Protein AF-0000000082579918 (afdb_homodimer)

Organism: NCBI:txid68569

Secondary structure (DSSP, 8-state):
-EEEEEESSPP-HHHHHHHHHTT--SEEEEEEEE---GGG--EEEEEE-TTHHHHHHHHHHHHHHHHHT-SEEEEEEE-EEEETT-EEEEEEEEESSHHHHHHHHHHHHHHHHHHS-EEEEEEETTEEEEEPPPHHHHHHHHTT--/-EEEEEESSPP-HHHHHHHHHTT--SEEEEEEEE---GGG--EEEEEE-TTHHHHHHHHHHHHHHHHHT-SEEEEEEE-EEEETT-EEEEEEEEESSHHHHHHHHHHHHHHHHHHS-EEEEEEETTEEEEEPPPHHHHHHHHTT--

Sequence (292 aa):
MIRVSIDPAPIELALELAALEARGAGGVASFTGVVRGDGGVTALELEHYLGMTEDALCTLAEAAMARWSLFGVTILHRVGRMGAGERIVFIGTAAAHRREALDACAYLIDRLKTDAPFWKREWRGDSATWVEPRSSDAEAAERWQAMIRVSIDPAPIELALELAALEARGAGGVASFTGVVRGDGGVTALELEHYLGMTEDALCTLAEAAMARWSLFGVTILHRVGRMGAGERIVFIGTAAAHRREALDACAYLIDRLKTDAPFWKREWRGDSATWVEPRSSDAEAAERWQA

Structure (mmCIF, N/CA/C/O backbone):
data_AF-0000000082579918-model_v1
#
loop_
_entity.id
_entity.type
_entity.pdbx_description
1 polymer 'Molybdopterin synthase catalytic subunit'
#
loop_
_atom_site.group_PDB
_atom_site.id
_atom_site.type_symbol
_atom_site.label_atom_id
_atom_site.label_alt_id
_atom_site.label_comp_id
_atom_site.label_asym_id
_atom_site.label_entity_id
_atom_site.label_seq_id
_atom_site.pdbx_PDB_ins_code
_atom_site.Cartn_x
_atom_site.Cartn_y
_atom_site.Cartn_z
_atom_site.occupancy
_atom_site.B_iso_or_equiv
_atom_site.auth_seq_id
_atom_site.auth_comp_id
_atom_site.auth_asym_id
_atom_site.auth_atom_id
_atom_site.pdbx_PDB_model_num
ATOM 1 N N . MET A 1 1 ? 17.153 3.2 -4.36 1 91.16 1 MET A N 1
ATOM 2 C CA . MET A 1 1 ? 16.824 4.57 -4.741 1 91.16 1 MET A CA 1
ATOM 3 C C . MET A 1 1 ? 15.853 5.194 -3.744 1 91.16 1 MET A C 1
ATOM 5 O O . MET A 1 1 ? 14.906 4.541 -3.302 1 91.16 1 MET A O 1
ATOM 9 N N . ILE A 1 2 ? 16.19 6.405 -3.294 1 97.83 2 ILE A N 1
ATOM 10 C CA . ILE A 1 2 ? 15.35 7.16 -2.371 1 97.83 2 ILE A CA 1
ATOM 11 C C . ILE A 1 2 ? 14.804 8.403 -3.068 1 97.83 2 ILE A C 1
ATOM 13 O O . ILE A 1 2 ? 15.556 9.148 -3.702 1 97.83 2 ILE A O 1
ATOM 17 N N . ARG A 1 3 ? 13.571 8.597 -3.014 1 98.21 3 ARG A N 1
ATOM 18 C CA . ARG A 1 3 ? 12.919 9.815 -3.483 1 98.21 3 ARG A CA 1
ATOM 19 C C . ARG A 1 3 ? 12.121 10.475 -2.363 1 98.21 3 ARG A C 1
ATOM 21 O O . ARG A 1 3 ? 11.231 9.854 -1.778 1 98.21 3 ARG A O 1
ATOM 28 N N . VAL A 1 4 ? 12.474 11.664 -2.033 1 98.16 4 VAL A N 1
ATOM 29 C CA . VAL A 1 4 ? 11.768 12.452 -1.029 1 98.16 4 VAL A CA 1
ATOM 30 C C . VAL A 1 4 ? 11.417 13.824 -1.601 1 98.16 4 VAL A C 1
ATOM 32 O O . VAL A 1 4 ? 12.262 14.484 -2.211 1 98.16 4 VAL A O 1
ATOM 35 N N . SER A 1 5 ? 10.219 14.215 -1.457 1 97.39 5 SER A N 1
ATOM 36 C CA . SER A 1 5 ? 9.816 15.54 -1.919 1 97.39 5 SER A CA 1
ATOM 37 C C . SER A 1 5 ? 8.743 16.137 -1.016 1 97.39 5 SER A C 1
ATOM 39 O O . SER A 1 5 ? 7.844 15.429 -0.559 1 97.39 5 SER A O 1
ATOM 41 N N . ILE A 1 6 ? 8.793 17.358 -0.73 1 97.66 6 ILE A N 1
ATOM 42 C CA . ILE A 1 6 ? 7.791 18.174 -0.053 1 97.66 6 ILE A CA 1
ATOM 43 C C . ILE A 1 6 ? 7.369 19.33 -0.957 1 97.66 6 ILE A C 1
ATOM 45 O O . ILE A 1 6 ? 8.174 20.213 -1.262 1 97.66 6 ILE A O 1
ATOM 49 N N . ASP A 1 7 ? 6.155 19.324 -1.375 1 96.78 7 ASP A N 1
ATOM 50 C CA . ASP A 1 7 ? 5.699 20.272 -2.388 1 96.78 7 ASP A CA 1
ATOM 51 C C . ASP A 1 7 ? 4.192 20.498 -2.289 1 96.78 7 ASP A C 1
ATOM 53 O O . ASP A 1 7 ? 3.45 19.602 -1.882 1 96.78 7 ASP A O 1
ATOM 57 N N . PRO A 1 8 ? 3.706 21.718 -2.701 1 97.39 8 PRO A N 1
ATOM 58 C CA . PRO A 1 8 ? 2.259 21.944 -2.689 1 97.39 8 PRO A CA 1
ATOM 59 C C . PRO A 1 8 ? 1.543 21.242 -3.84 1 97.39 8 PRO A C 1
ATOM 61 O O . PRO A 1 8 ? 0.316 21.11 -3.82 1 97.39 8 PRO A O 1
ATOM 64 N N . ALA A 1 9 ? 2.215 20.79 -4.82 1 97.19 9 ALA A N 1
ATOM 65 C CA . ALA A 1 9 ? 1.61 20.202 -6.012 1 97.19 9 ALA A CA 1
ATOM 66 C C . ALA A 1 9 ? 0.96 18.859 -5.692 1 97.19 9 ALA A C 1
ATOM 68 O O . ALA A 1 9 ? 1.419 18.136 -4.805 1 97.19 9 ALA A O 1
ATOM 69 N N . PRO A 1 10 ? -0.103 18.519 -6.455 1 97.38 10 PRO A N 1
ATOM 70 C CA . PRO A 1 10 ? -0.768 17.234 -6.227 1 97.38 10 PRO A CA 1
ATOM 71 C C . PRO A 1 10 ? 0.156 16.042 -6.467 1 97.38 10 PRO A C 1
ATOM 73 O O . PRO A 1 10 ? 1.043 16.106 -7.322 1 97.38 10 PRO A O 1
ATOM 76 N N . ILE A 1 11 ? -0.033 14.974 -5.788 1 97.39 11 ILE A N 1
ATOM 77 C CA . ILE A 1 11 ? 0.735 13.739 -5.909 1 97.39 11 ILE A CA 1
ATOM 78 C C . ILE A 1 11 ? 0.133 12.862 -7.005 1 97.39 11 ILE A C 1
ATOM 80 O O . ILE A 1 11 ? -1.064 12.567 -6.984 1 97.39 11 ILE A O 1
ATOM 84 N N . GLU A 1 12 ? 0.947 12.46 -7.94 1 96.3 12 GLU A N 1
ATOM 85 C CA . GLU A 1 12 ? 0.533 11.565 -9.017 1 96.3 12 GLU A CA 1
ATOM 86 C C . GLU A 1 12 ? 0.925 10.122 -8.716 1 96.3 12 GLU A C 1
ATOM 88 O O . GLU A 1 12 ? 2.03 9.69 -9.053 1 96.3 12 GLU A O 1
ATOM 93 N N . LEU A 1 13 ? 0.028 9.319 -8.315 1 97.16 13 LEU A N 1
ATOM 94 C CA . LEU A 1 13 ? 0.306 7.986 -7.789 1 97.16 13 LEU A CA 1
ATOM 95 C C . LEU A 1 13 ? 0.825 7.066 -8.888 1 97.16 13 LEU A C 1
ATOM 97 O O . LEU A 1 13 ? 1.744 6.275 -8.659 1 97.16 13 LEU A O 1
ATOM 101 N N . ALA A 1 14 ? 0.199 7.152 -10.015 1 94.78 14 ALA A N 1
ATOM 102 C CA . ALA A 1 14 ? 0.549 6.248 -11.108 1 94.78 14 ALA A CA 1
ATOM 103 C C . ALA A 1 14 ? 2.029 6.363 -11.462 1 94.78 14 ALA A C 1
ATOM 105 O O . ALA A 1 14 ? 2.705 5.352 -11.667 1 94.78 14 ALA A O 1
ATOM 106 N N . LEU A 1 15 ? 2.505 7.601 -11.494 1 95.24 15 LEU A N 1
ATOM 107 C CA . LEU A 1 15 ? 3.904 7.845 -11.831 1 95.24 15 LEU A CA 1
ATOM 108 C C . LEU A 1 15 ? 4.828 7.279 -10.758 1 95.24 15 LEU A C 1
ATOM 110 O O . LEU A 1 15 ? 5.842 6.651 -11.074 1 95.24 15 LEU A O 1
ATOM 114 N N . GLU A 1 16 ? 4.517 7.459 -9.543 1 97.45 16 GLU A N 1
ATOM 115 C CA . GLU A 1 16 ? 5.36 7.033 -8.43 1 97.45 16 GLU A CA 1
ATOM 116 C C . GLU A 1 16 ? 5.404 5.512 -8.322 1 97.45 16 GLU A C 1
ATOM 118 O O . GLU A 1 16 ? 6.468 4.93 -8.104 1 97.45 16 GLU A O 1
ATOM 123 N N . LEU A 1 17 ? 4.257 4.879 -8.52 1 97.59 17 LEU A N 1
ATOM 124 C CA . LEU A 1 17 ? 4.18 3.426 -8.418 1 97.59 17 LEU A CA 1
ATOM 125 C C . LEU A 1 17 ? 4.9 2.76 -9.586 1 97.59 17 LEU A C 1
ATOM 127 O O . LEU A 1 17 ? 5.602 1.763 -9.401 1 97.59 17 LEU A O 1
ATOM 131 N N . ALA A 1 18 ? 4.758 3.325 -10.748 1 96.16 18 ALA A N 1
ATOM 132 C CA . ALA A 1 18 ? 5.453 2.787 -11.914 1 96.16 18 ALA A CA 1
ATOM 133 C C . ALA A 1 18 ? 6.966 2.847 -11.726 1 96.16 18 ALA A C 1
ATOM 135 O O . ALA A 1 18 ? 7.683 1.917 -12.106 1 96.16 18 ALA A O 1
ATOM 136 N N . ALA A 1 19 ? 7.446 3.961 -11.197 1 97.19 19 ALA A N 1
ATOM 137 C CA . ALA A 1 19 ? 8.878 4.125 -10.963 1 97.19 19 ALA A CA 1
ATOM 138 C C . ALA A 1 19 ? 9.394 3.086 -9.971 1 97.19 19 ALA A C 1
ATOM 140 O O . ALA A 1 19 ? 10.496 2.557 -10.133 1 97.19 19 ALA A O 1
ATOM 141 N N . LEU A 1 20 ? 8.629 2.769 -8.957 1 97.88 20 LEU A N 1
ATOM 142 C CA . LEU A 1 20 ? 9.011 1.763 -7.972 1 97.88 20 LEU A CA 1
ATOM 143 C C . LEU A 1 20 ? 9.014 0.369 -8.59 1 97.88 20 LEU A C 1
ATOM 145 O O . LEU A 1 20 ? 9.931 -0.419 -8.351 1 97.88 20 LEU A O 1
ATOM 149 N N . GLU A 1 21 ? 8.008 0.057 -9.391 1 96.62 21 GLU A N 1
ATOM 150 C CA . GLU A 1 21 ? 7.909 -1.24 -10.052 1 96.62 21 GLU A CA 1
ATOM 151 C C . GLU A 1 21 ? 9.08 -1.467 -11.003 1 96.62 21 GLU A C 1
ATOM 153 O O . GLU A 1 21 ? 9.561 -2.593 -11.148 1 96.62 21 GLU A O 1
ATOM 158 N N . ALA A 1 22 ? 9.502 -0.403 -11.62 1 95.05 22 ALA A N 1
ATOM 159 C CA . ALA A 1 22 ? 10.561 -0.471 -12.623 1 95.05 22 ALA A CA 1
ATOM 160 C C . ALA A 1 22 ? 11.894 -0.854 -11.988 1 95.05 22 ALA A C 1
ATOM 162 O O . ALA A 1 22 ? 12.863 -1.149 -12.693 1 95.05 22 ALA A O 1
ATOM 163 N N . ARG A 1 23 ? 11.926 -0.923 -10.671 1 94.99 23 ARG A N 1
ATOM 164 C CA . ARG A 1 23 ? 13.168 -1.229 -9.97 1 94.99 23 ARG A CA 1
ATOM 165 C C . ARG A 1 23 ? 13.421 -2.733 -9.935 1 94.99 23 ARG A C 1
ATOM 167 O O . ARG A 1 23 ? 14.414 -3.187 -9.363 1 94.99 23 ARG A O 1
ATOM 174 N N . GLY A 1 24 ? 12.458 -3.5 -10.474 1 91.65 24 GLY A N 1
ATOM 175 C CA . GLY A 1 24 ? 12.638 -4.94 -10.568 1 91.65 24 GLY A CA 1
ATOM 176 C C . GLY A 1 24 ? 12.196 -5.68 -9.32 1 91.65 24 GLY A C 1
ATOM 177 O O . GLY A 1 24 ? 12.651 -6.795 -9.059 1 91.65 24 GLY A O 1
ATOM 178 N N . ALA A 1 25 ? 11.376 -5.015 -8.533 1 93.39 25 ALA A N 1
ATOM 179 C CA . ALA A 1 25 ? 10.911 -5.611 -7.284 1 93.39 25 ALA A CA 1
ATOM 180 C C . ALA A 1 25 ? 9.788 -6.613 -7.539 1 93.39 25 ALA A C 1
ATOM 182 O O . ALA A 1 25 ? 9.098 -6.535 -8.558 1 93.39 25 ALA A O 1
ATOM 183 N N . GLY A 1 26 ? 9.66 -7.559 -6.566 1 96.67 26 GLY A N 1
ATOM 184 C CA . GLY A 1 26 ? 8.539 -8.485 -6.604 1 96.67 26 GLY A CA 1
ATOM 185 C C . GLY A 1 26 ? 7.311 -7.965 -5.881 1 96.67 26 GLY A C 1
ATOM 186 O O . GLY A 1 26 ? 6.204 -8.465 -6.088 1 96.67 26 GLY A O 1
ATOM 187 N N . GLY A 1 27 ? 7.584 -7.009 -5.014 1 98.1 27 GLY A N 1
ATOM 188 C CA . GLY A 1 27 ? 6.497 -6.427 -4.242 1 98.1 27 GLY A CA 1
ATOM 189 C C . GLY A 1 27 ? 6.636 -4.928 -4.053 1 98.1 27 GLY A C 1
ATOM 190 O O . GLY A 1 27 ? 7.727 -4.431 -3.766 1 98.1 27 GLY A O 1
ATOM 191 N N . VAL A 1 28 ? 5.557 -4.218 -4.26 1 98.75 28 VAL A N 1
ATOM 192 C CA . VAL A 1 28 ? 5.477 -2.781 -4.021 1 98.75 28 VAL A CA 1
ATOM 193 C C . VAL A 1 28 ? 4.318 -2.478 -3.074 1 98.75 28 VAL A C 1
ATOM 195 O O . VAL A 1 28 ? 3.176 -2.86 -3.339 1 98.75 28 VAL A O 1
ATOM 198 N N . ALA A 1 29 ? 4.604 -1.873 -1.952 1 98.87 29 ALA A N 1
ATOM 199 C CA . ALA A 1 29 ? 3.593 -1.433 -0.995 1 98.87 29 ALA A CA 1
ATOM 200 C C . ALA A 1 29 ? 3.479 0.088 -0.977 1 98.87 29 ALA A C 1
ATOM 202 O O . ALA A 1 29 ? 4.46 0.793 -1.227 1 98.87 29 ALA A O 1
ATOM 203 N N . SER A 1 30 ? 2.289 0.542 -0.695 1 98.89 30 SER A N 1
ATOM 204 C CA . SER A 1 30 ? 2.14 1.991 -0.607 1 98.89 30 SER A CA 1
ATOM 205 C C . SER A 1 30 ? 1.057 2.376 0.395 1 98.89 30 SER A C 1
ATOM 207 O O . SER A 1 30 ? 0.187 1.565 0.719 1 98.89 30 SER A O 1
ATOM 209 N N . PHE A 1 31 ? 1.142 3.55 0.855 1 98.89 31 PHE A N 1
ATOM 210 C CA . PHE A 1 31 ? 0.13 4.21 1.671 1 98.89 31 PHE A CA 1
ATOM 211 C C . PHE A 1 31 ? -0.104 5.638 1.193 1 98.89 31 PHE A C 1
ATOM 213 O O . PHE A 1 31 ? 0.847 6.357 0.877 1 98.89 31 PHE A O 1
ATOM 220 N N . THR A 1 32 ? -1.304 5.992 1.086 1 98.77 32 THR A N 1
ATOM 221 C CA . THR A 1 32 ? -1.708 7.357 0.767 1 98.77 32 THR A CA 1
ATOM 222 C C . THR A 1 32 ? -2.624 7.917 1.852 1 98.77 32 THR A C 1
ATOM 224 O O . THR A 1 32 ? -3.638 7.304 2.193 1 98.77 32 THR A O 1
ATOM 227 N N . GLY A 1 33 ? -2.24 9.007 2.362 1 98.18 33 GLY A N 1
ATOM 228 C CA . GLY A 1 33 ? -3.126 9.762 3.234 1 98.18 33 GLY A CA 1
ATOM 229 C C . GLY A 1 33 ? -3.974 10.775 2.488 1 98.18 33 GLY A C 1
ATOM 230 O O . GLY A 1 33 ? -3.494 11.436 1.565 1 98.18 33 GLY A O 1
ATOM 231 N N . VAL A 1 34 ? -5.166 10.9 2.896 1 97.84 34 VAL A N 1
ATOM 232 C CA . VAL A 1 34 ? -6.137 11.786 2.262 1 97.84 34 VAL A CA 1
ATOM 233 C C . VAL A 1 34 ? -6.791 12.675 3.318 1 97.84 34 VAL A C 1
ATOM 235 O O . VAL A 1 34 ? -7.112 12.212 4.415 1 97.84 34 VAL A O 1
ATOM 238 N N . VAL A 1 35 ? -6.988 13.914 2.929 1 96.73 35 VAL A N 1
ATOM 239 C CA . VAL A 1 35 ? -7.659 14.833 3.842 1 96.73 35 VAL A CA 1
ATOM 240 C C . VAL A 1 35 ? -9.115 14.41 4.024 1 96.73 35 VAL A C 1
ATOM 242 O O . VAL A 1 35 ? -9.872 14.333 3.053 1 96.73 35 VAL A O 1
ATOM 245 N N . ARG A 1 36 ? -9.413 14.209 5.27 1 93.48 36 ARG A N 1
ATOM 246 C CA . ARG A 1 36 ? -10.787 13.796 5.54 1 93.48 36 ARG A CA 1
ATOM 247 C C . ARG A 1 36 ? -11.682 15.005 5.794 1 93.48 36 ARG A C 1
ATOM 249 O O . ARG A 1 36 ? -11.243 15.995 6.383 1 93.48 36 ARG A O 1
ATOM 256 N N . GLY A 1 37 ? -12.881 14.858 5.391 1 91.27 37 GLY A N 1
ATOM 257 C CA . GLY A 1 37 ? -13.839 15.923 5.639 1 91.27 37 GLY A CA 1
ATOM 258 C C . GLY A 1 37 ? -14.744 15.647 6.825 1 91.27 37 GLY A C 1
ATOM 259 O O . GLY A 1 37 ? -15.881 16.121 6.868 1 91.27 37 GLY A O 1
ATOM 260 N N . ASP A 1 38 ? -14.282 14.855 7.694 1 87.76 38 ASP A N 1
ATOM 261 C CA . ASP A 1 38 ? -15.124 14.49 8.829 1 87.76 38 ASP A CA 1
ATOM 262 C C . ASP A 1 38 ? -15.292 15.666 9.789 1 87.76 38 ASP A C 1
ATOM 264 O O . ASP A 1 38 ? -14.427 16.541 9.863 1 87.76 38 ASP A O 1
ATOM 268 N N . GLY A 1 39 ? -16.4 15.714 10.462 1 88.9 39 GLY A N 1
ATOM 269 C CA . GLY A 1 39 ? -16.635 16.716 11.49 1 88.9 39 GLY A CA 1
ATOM 270 C C . GLY A 1 39 ? -16.712 18.128 10.94 1 88.9 39 GLY A C 1
ATOM 271 O O . GLY A 1 39 ? -16.357 19.087 11.628 1 88.9 39 GLY A O 1
ATOM 272 N N . GLY A 1 40 ? -16.952 18.254 9.674 1 91.43 40 GLY A N 1
ATOM 273 C CA . GLY A 1 40 ? -17.109 19.585 9.111 1 91.43 40 GLY A CA 1
ATOM 274 C C . GLY A 1 40 ? -15.812 20.166 8.581 1 91.43 40 GLY A C 1
ATOM 275 O O . GLY A 1 40 ? -15.77 21.325 8.163 1 91.43 40 GLY A O 1
ATOM 276 N N . VAL A 1 41 ? -14.785 19.45 8.578 1 93.52 41 VAL A N 1
ATOM 277 C CA . VAL A 1 41 ? -13.503 19.92 8.064 1 93.52 41 VAL A CA 1
ATOM 278 C C . VAL A 1 41 ? -13.6 20.144 6.557 1 93.52 41 VAL A C 1
ATOM 280 O O . VAL A 1 41 ? -14.048 19.263 5.819 1 93.52 41 VAL A O 1
ATOM 283 N N . THR A 1 42 ? -13.113 21.309 6.138 1 95.9 42 THR A N 1
ATOM 284 C CA . THR A 1 42 ? -13.17 21.638 4.718 1 95.9 42 THR A CA 1
ATOM 285 C C . THR A 1 42 ? -11.772 21.626 4.104 1 95.9 42 THR A C 1
ATOM 287 O O . THR A 1 42 ? -11.623 21.463 2.892 1 95.9 42 THR A O 1
ATOM 290 N N . ALA A 1 43 ? -10.771 21.872 5.066 1 96.86 43 ALA A N 1
ATOM 291 C CA . ALA A 1 43 ? -9.405 21.909 4.55 1 96.86 43 ALA A CA 1
ATOM 292 C C . ALA A 1 43 ? -8.39 21.702 5.671 1 96.86 43 ALA A C 1
ATOM 294 O O . ALA A 1 43 ? -8.711 21.881 6.848 1 96.86 43 ALA A O 1
ATOM 295 N N . LEU A 1 44 ? -7.237 21.272 5.208 1 96.26 44 LEU A N 1
ATOM 296 C CA . LEU A 1 44 ? -6.046 21.223 6.048 1 96.26 44 LEU A CA 1
ATOM 297 C C . LEU A 1 44 ? -4.935 22.091 5.467 1 96.26 44 LEU A C 1
ATOM 299 O O . LEU A 1 44 ? -4.776 22.168 4.247 1 96.26 44 LEU A O 1
ATOM 303 N N . GLU A 1 45 ? -4.247 22.659 6.367 1 96.22 45 GLU A N 1
ATOM 304 C CA . GLU A 1 45 ? -3.085 23.449 5.97 1 96.22 45 GLU A CA 1
ATOM 305 C C . GLU A 1 45 ? -1.836 23.011 6.73 1 96.22 45 GLU A C 1
ATOM 307 O O . GLU A 1 45 ? -1.815 23.027 7.962 1 96.22 45 GLU A O 1
ATOM 312 N N . LEU A 1 46 ? -0.831 22.699 5.936 1 95.93 46 LEU A N 1
ATOM 313 C CA . LEU A 1 46 ? 0.401 22.22 6.553 1 95.93 46 LEU A CA 1
ATOM 314 C C . LEU A 1 46 ? 1.553 23.183 6.286 1 95.93 46 LEU A C 1
ATOM 316 O O . LEU A 1 46 ? 1.715 23.668 5.164 1 95.93 46 LEU A O 1
ATOM 320 N N . GLU A 1 47 ? 2.265 23.394 7.332 1 93.91 47 GLU A N 1
ATOM 321 C CA . GLU A 1 47 ? 3.53 24.119 7.255 1 93.91 47 GLU A CA 1
ATOM 322 C C . GLU A 1 47 ? 4.694 23.251 7.724 1 93.91 47 GLU A C 1
ATOM 324 O O . GLU A 1 47 ? 4.49 22.256 8.424 1 93.91 47 GLU A O 1
ATOM 329 N N . HIS A 1 48 ? 5.804 23.572 7.143 1 92.5 48 HIS A N 1
ATOM 330 C CA . HIS A 1 48 ? 6.975 22.786 7.513 1 92.5 48 HIS A CA 1
ATOM 331 C C . HIS A 1 48 ? 8.222 23.66 7.595 1 92.5 48 HIS A C 1
ATOM 333 O O . HIS A 1 48 ? 8.231 24.784 7.09 1 92.5 48 HIS A O 1
ATOM 339 N N . TYR A 1 49 ? 9.189 23.172 8.32 1 89.93 49 TYR A N 1
ATOM 340 C CA . TYR A 1 49 ? 10.494 23.824 8.318 1 89.93 49 TYR A CA 1
ATOM 341 C C . TYR A 1 49 ? 11.276 23.472 7.058 1 89.93 49 TYR A C 1
ATOM 343 O O . TYR A 1 49 ? 11.72 22.334 6.893 1 89.93 49 TYR A O 1
ATOM 351 N N . LEU A 1 50 ? 11.481 24.482 6.239 1 87.86 50 LEU A N 1
ATOM 352 C CA . LEU A 1 50 ? 12.19 24.245 4.986 1 87.86 50 LEU A CA 1
ATOM 353 C C . LEU A 1 50 ? 13.567 23.645 5.246 1 87.86 50 LEU A C 1
ATOM 355 O O . LEU A 1 50 ? 14.299 24.115 6.12 1 87.86 50 LEU A O 1
ATOM 359 N N . GLY A 1 51 ? 13.885 22.663 4.544 1 88.6 51 GLY A N 1
ATOM 360 C CA . GLY A 1 51 ? 15.174 22.007 4.7 1 88.6 51 GLY A CA 1
ATOM 361 C C . GLY A 1 51 ? 15.175 20.944 5.782 1 88.6 51 GLY A C 1
ATOM 362 O O . GLY A 1 51 ? 15.447 19.773 5.509 1 88.6 51 GLY A O 1
ATOM 363 N N . MET A 1 52 ? 14.738 21.288 6.943 1 91.85 52 MET A N 1
ATOM 364 C CA . MET A 1 52 ? 14.81 20.373 8.078 1 91.85 52 MET A CA 1
ATOM 365 C C . MET A 1 52 ? 13.844 19.207 7.898 1 91.85 52 MET A C 1
ATOM 367 O O . MET A 1 52 ? 14.18 18.063 8.209 1 91.85 52 MET A O 1
ATOM 371 N N . THR A 1 53 ? 12.675 19.53 7.447 1 95.33 53 THR A N 1
ATOM 372 C CA . THR A 1 53 ? 11.668 18.488 7.279 1 95.33 53 THR A CA 1
ATOM 373 C C . THR A 1 53 ? 12.098 17.489 6.208 1 95.33 53 THR A C 1
ATOM 375 O O . THR A 1 53 ? 11.992 16.276 6.405 1 95.33 53 THR A O 1
ATOM 378 N N . GLU A 1 54 ? 12.568 17.954 5.132 1 95.43 54 GLU A N 1
ATOM 379 C CA . GLU A 1 54 ? 13.042 17.076 4.066 1 95.43 54 GLU A CA 1
ATOM 380 C C . GLU A 1 54 ? 14.204 16.209 4.542 1 95.43 54 GLU A C 1
ATOM 382 O O . GLU A 1 54 ? 14.275 15.022 4.214 1 95.43 54 GLU A O 1
ATOM 387 N N . ASP A 1 55 ? 15.105 16.851 5.312 1 96 55 ASP A N 1
ATOM 388 C CA . ASP A 1 55 ? 16.23 16.101 5.861 1 96 55 ASP A CA 1
ATOM 389 C C . ASP A 1 55 ? 15.748 14.975 6.772 1 96 55 ASP A C 1
ATOM 391 O O . ASP A 1 55 ? 16.291 13.869 6.741 1 96 55 ASP A O 1
ATOM 395 N N . ALA A 1 56 ? 14.799 15.289 7.571 1 96.15 56 ALA A N 1
ATOM 396 C CA . ALA A 1 56 ? 14.234 14.289 8.474 1 96.15 56 ALA A CA 1
ATOM 397 C C . ALA A 1 56 ? 13.63 13.125 7.694 1 96.15 56 ALA A C 1
ATOM 399 O O . ALA A 1 56 ? 13.825 11.962 8.054 1 96.15 56 ALA A O 1
ATOM 400 N N . LEU A 1 57 ? 12.974 13.409 6.602 1 97.73 57 LEU A N 1
ATOM 401 C CA . LEU A 1 57 ? 12.354 12.366 5.793 1 97.73 57 LEU A CA 1
ATOM 402 C C . LEU A 1 57 ? 13.411 11.54 5.067 1 97.73 57 LEU A C 1
ATOM 404 O O . LEU A 1 57 ? 13.258 10.326 4.913 1 97.73 57 LEU A O 1
ATOM 408 N N . CYS A 1 58 ? 14.447 12.201 4.644 1 97.97 58 CYS A N 1
ATOM 409 C CA . CYS A 1 58 ? 15.546 11.48 4.012 1 97.97 58 CYS A CA 1
ATOM 410 C C . CYS A 1 58 ? 16.2 10.514 4.992 1 97.97 58 CYS A C 1
ATOM 412 O O . CYS A 1 58 ? 16.49 9.369 4.64 1 97.97 58 CYS A O 1
ATOM 414 N N . THR A 1 59 ? 16.38 11.002 6.17 1 97.61 59 THR A N 1
ATOM 415 C CA . THR A 1 59 ? 16.969 10.161 7.206 1 97.61 59 THR A CA 1
ATOM 416 C C . THR A 1 59 ? 16.089 8.944 7.479 1 97.61 59 THR A C 1
ATOM 418 O O . THR A 1 59 ? 16.593 7.83 7.633 1 97.61 59 THR A O 1
ATOM 421 N N . LEU A 1 60 ? 14.848 9.167 7.558 1 97.42 60 LEU A N 1
ATOM 422 C CA . LEU A 1 60 ? 13.898 8.082 7.773 1 97.42 60 LEU A CA 1
ATOM 423 C C . LEU A 1 60 ? 13.961 7.07 6.634 1 97.42 60 LEU A C 1
ATOM 425 O O . LEU A 1 60 ? 13.952 5.86 6.872 1 97.42 60 LEU A O 1
ATOM 429 N N . ALA A 1 61 ? 14.006 7.563 5.411 1 98.45 61 ALA A N 1
ATOM 430 C CA . ALA A 1 61 ? 14.087 6.692 4.241 1 98.45 61 ALA A CA 1
ATOM 431 C C . ALA A 1 61 ? 15.37 5.864 4.262 1 98.45 61 ALA A C 1
ATOM 433 O O . ALA A 1 61 ? 15.351 4.671 3.951 1 98.45 61 ALA A O 1
ATOM 434 N N . GLU A 1 62 ? 16.437 6.473 4.647 1 97.89 62 GLU A N 1
ATOM 435 C CA . GLU A 1 62 ? 17.72 5.783 4.735 1 97.89 62 GLU A CA 1
ATOM 436 C C . GLU A 1 62 ? 17.685 4.685 5.794 1 97.89 62 GLU A C 1
ATOM 438 O O . GLU A 1 62 ? 18.228 3.598 5.587 1 97.89 62 GLU A O 1
ATOM 443 N N . ALA A 1 63 ? 17.094 4.985 6.891 1 97.12 63 ALA A N 1
ATOM 444 C CA . ALA A 1 63 ? 16.954 3.993 7.954 1 97.12 63 ALA A CA 1
ATOM 445 C C . ALA A 1 63 ? 16.159 2.783 7.473 1 97.12 63 ALA A C 1
ATOM 447 O O . ALA A 1 63 ? 16.51 1.64 7.777 1 97.12 63 ALA A O 1
ATOM 448 N N . ALA A 1 64 ? 15.078 3.039 6.725 1 98 64 ALA A N 1
ATOM 449 C CA . ALA A 1 64 ? 14.266 1.947 6.193 1 98 64 ALA A CA 1
ATOM 450 C C . ALA A 1 64 ? 15.066 1.098 5.209 1 98 64 ALA A C 1
ATOM 452 O O . ALA A 1 64 ? 15.002 -0.133 5.248 1 98 64 ALA A O 1
ATOM 453 N N . MET A 1 65 ? 15.801 1.783 4.341 1 97.21 65 MET A N 1
ATOM 454 C CA . MET A 1 65 ? 16.622 1.072 3.364 1 97.21 65 MET A CA 1
ATOM 455 C C . MET A 1 65 ? 17.614 0.146 4.059 1 97.21 65 MET A C 1
ATOM 457 O O . MET A 1 65 ? 17.86 -0.969 3.594 1 97.21 65 MET A O 1
ATOM 461 N N . ALA A 1 66 ? 18.134 0.606 5.108 1 93.67 66 ALA A N 1
ATOM 462 C CA . ALA A 1 66 ? 19.136 -0.149 5.856 1 93.67 66 ALA A CA 1
ATOM 463 C C . ALA A 1 66 ? 18.5 -1.327 6.588 1 93.67 66 ALA A C 1
ATOM 465 O O . ALA A 1 66 ? 19.108 -2.393 6.707 1 93.67 66 ALA A O 1
ATOM 466 N N . ARG A 1 67 ? 17.319 -1.162 6.995 1 96.18 67 ARG A N 1
ATOM 467 C CA . ARG A 1 67 ? 16.647 -2.155 7.827 1 96.18 67 ARG A CA 1
ATOM 468 C C . ARG A 1 67 ? 16.111 -3.306 6.982 1 96.18 67 ARG A C 1
ATOM 470 O O . ARG A 1 67 ? 16.126 -4.46 7.415 1 96.18 67 ARG A O 1
ATOM 477 N N . TRP A 1 68 ? 15.464 -3.231 5.702 1 95.7 68 TRP A N 1
ATOM 478 C CA . TRP A 1 68 ? 14.769 -4.276 4.958 1 95.7 68 TRP A CA 1
ATOM 479 C C . TRP A 1 68 ? 15.409 -4.488 3.59 1 95.7 68 TRP A C 1
ATOM 481 O O . TRP A 1 68 ? 14.945 -5.316 2.802 1 95.7 68 TRP A O 1
ATOM 491 N N . SER A 1 69 ? 16.478 -4.093 3.236 1 92.93 69 SER A N 1
ATOM 492 C CA . SER A 1 69 ? 17.082 -4.199 1.912 1 92.93 69 SER A CA 1
ATOM 493 C C . SER A 1 69 ? 16.078 -3.855 0.817 1 92.93 69 SER A C 1
ATOM 495 O O . SER A 1 69 ? 15.745 -4.701 -0.016 1 92.93 69 SER A O 1
ATOM 497 N N . LEU A 1 70 ? 15.681 -2.716 0.654 1 98.22 70 LEU A N 1
ATOM 498 C CA . LEU A 1 70 ? 14.684 -2.219 -0.288 1 98.22 70 LEU A CA 1
ATOM 499 C C . LEU A 1 70 ? 15.333 -1.833 -1.613 1 98.22 70 LEU A C 1
ATOM 501 O O . LEU A 1 70 ? 16.504 -1.449 -1.647 1 98.22 70 LEU A O 1
ATOM 505 N N . PHE A 1 71 ? 14.575 -1.955 -2.661 1 97.71 71 PHE A N 1
ATOM 506 C CA . PHE A 1 71 ? 15.013 -1.522 -3.983 1 97.71 71 PHE A CA 1
ATOM 507 C C . PHE A 1 71 ? 14.66 -0.058 -4.218 1 97.71 71 PHE A C 1
ATOM 509 O O . PHE A 1 71 ? 15.223 0.587 -5.104 1 97.71 71 PHE A O 1
ATOM 516 N N . GLY A 1 72 ? 13.693 0.427 -3.435 1 98.34 72 GLY A N 1
ATOM 517 C CA . GLY A 1 72 ? 13.285 1.816 -3.572 1 98.34 72 GLY A CA 1
ATOM 518 C C . GLY A 1 72 ? 12.373 2.284 -2.454 1 98.34 72 GLY A C 1
ATOM 519 O O . GLY A 1 72 ? 11.662 1.479 -1.849 1 98.34 72 GLY A O 1
ATOM 520 N N . VAL A 1 73 ? 12.48 3.571 -2.185 1 98.78 73 VAL A N 1
ATOM 521 C CA . VAL A 1 73 ? 11.625 4.259 -1.223 1 98.78 73 VAL A CA 1
ATOM 522 C C . VAL A 1 73 ? 11.199 5.613 -1.786 1 98.78 73 VAL A C 1
ATOM 524 O O . VAL A 1 73 ? 12.026 6.36 -2.316 1 98.78 73 VAL A O 1
ATOM 527 N N . THR A 1 74 ? 9.955 5.873 -1.719 1 98.82 74 THR A N 1
ATOM 528 C CA . THR A 1 74 ? 9.427 7.189 -2.063 1 98.82 74 THR A CA 1
ATOM 529 C C . THR A 1 74 ? 8.61 7.763 -0.909 1 98.82 74 THR A C 1
ATOM 531 O O . THR A 1 74 ? 7.738 7.085 -0.362 1 98.82 74 THR A O 1
ATOM 534 N N . ILE A 1 75 ? 8.91 8.93 -0.483 1 98.82 75 ILE A N 1
ATOM 535 C CA . ILE A 1 75 ? 8.128 9.695 0.483 1 98.82 75 ILE A CA 1
ATOM 536 C C . ILE A 1 75 ? 7.766 11.056 -0.107 1 98.82 75 ILE A C 1
ATOM 538 O O . ILE A 1 75 ? 8.644 11.887 -0.351 1 98.82 75 ILE A O 1
ATOM 542 N N . LEU A 1 76 ? 6.527 11.269 -0.355 1 98.71 76 LEU A N 1
ATOM 543 C CA . LEU A 1 76 ? 6.032 12.554 -0.837 1 98.71 76 LEU A CA 1
ATOM 544 C C . LEU A 1 76 ? 5.054 13.167 0.16 1 98.71 76 LEU A C 1
ATOM 546 O O . LEU A 1 76 ? 4.128 12.496 0.621 1 98.71 76 LEU A O 1
ATOM 550 N N . HIS A 1 77 ? 5.232 14.341 0.461 1 98.25 77 HIS A N 1
ATOM 551 C CA . HIS A 1 77 ? 4.322 15.053 1.351 1 98.25 77 HIS A CA 1
ATOM 552 C C . HIS A 1 77 ? 3.953 16.42 0.784 1 98.25 77 HIS A C 1
ATOM 554 O O . HIS A 1 77 ? 4.828 17.174 0.352 1 98.25 77 HIS A O 1
ATOM 560 N N . ARG A 1 78 ? 2.715 16.65 0.796 1 98.01 78 ARG A N 1
ATOM 561 C CA . ARG A 1 78 ? 2.236 17.952 0.342 1 98.01 78 ARG A CA 1
ATOM 562 C C . ARG A 1 78 ? 2.203 18.954 1.491 1 98.01 78 ARG A C 1
ATOM 564 O O . ARG A 1 78 ? 2.05 18.57 2.653 1 98.01 78 ARG A O 1
ATOM 571 N N . VAL A 1 79 ? 2.346 20.171 1.19 1 97.72 79 VAL A N 1
ATOM 572 C CA . VAL A 1 79 ? 2.241 21.274 2.14 1 97.72 79 VAL A CA 1
ATOM 573 C C . VAL A 1 79 ? 1.301 22.344 1.588 1 97.72 79 VAL A C 1
ATOM 575 O O . VAL A 1 79 ? 0.868 22.263 0.436 1 97.72 79 VAL A O 1
ATOM 578 N N . GLY A 1 80 ? 0.975 23.294 2.418 1 97.23 80 GLY A N 1
ATOM 579 C CA . GLY A 1 80 ? -0.015 24.292 2.044 1 97.23 80 GLY A CA 1
ATOM 580 C C . GLY A 1 80 ? -1.44 23.85 2.316 1 97.23 80 GLY A C 1
ATOM 581 O O . GLY A 1 80 ? -1.67 22.924 3.097 1 97.23 80 GLY A O 1
ATOM 582 N N . ARG A 1 81 ? -2.394 24.566 1.694 1 96.77 81 ARG A N 1
ATOM 583 C CA . ARG A 1 81 ? -3.807 24.286 1.928 1 96.77 81 ARG A CA 1
ATOM 584 C C . ARG A 1 81 ? -4.315 23.203 0.982 1 96.77 81 ARG A C 1
ATOM 586 O O . ARG A 1 81 ? -4.044 23.245 -0.22 1 96.77 81 ARG A O 1
ATOM 593 N N . MET A 1 82 ? -4.976 22.256 1.594 1 97.42 82 MET A N 1
ATOM 594 C CA . MET A 1 82 ? -5.562 21.148 0.846 1 97.42 82 MET A CA 1
ATOM 595 C C . MET A 1 82 ? -7.021 20.938 1.238 1 97.42 82 MET A C 1
ATOM 597 O O . MET A 1 82 ? -7.363 20.986 2.421 1 97.42 82 MET A O 1
ATOM 601 N N . GLY A 1 83 ? -7.855 20.695 0.252 1 96.66 83 GLY A N 1
ATOM 602 C CA . GLY A 1 83 ? -9.259 20.442 0.534 1 96.66 83 GLY A CA 1
ATOM 603 C C . GLY A 1 83 ? -9.542 18.999 0.905 1 96.66 83 GLY A C 1
ATOM 604 O O . GLY A 1 83 ? -8.704 18.121 0.689 1 96.66 83 GLY A O 1
ATOM 605 N N . ALA A 1 84 ? -10.733 18.764 1.482 1 95.25 84 ALA A N 1
ATOM 606 C CA . ALA A 1 84 ? -11.182 17.4 1.747 1 95.25 84 ALA A CA 1
ATOM 607 C C . ALA A 1 84 ? -11.141 16.553 0.478 1 95.25 84 ALA A C 1
ATOM 609 O O . ALA A 1 84 ? -11.556 17.005 -0.591 1 95.25 84 ALA A O 1
ATOM 610 N N . GLY A 1 85 ? -10.528 15.311 0.611 1 95.55 85 GLY A N 1
ATOM 611 C CA . GLY A 1 85 ? -10.451 14.403 -0.521 1 95.55 85 GLY A CA 1
ATOM 612 C C . GLY A 1 85 ? -9.119 14.463 -1.245 1 95.55 85 GLY A C 1
ATOM 613 O O . GLY A 1 85 ? -8.808 13.59 -2.058 1 95.55 85 GLY A O 1
ATOM 614 N N . GLU A 1 86 ? -8.343 15.496 -0.97 1 97.26 86 GLU A N 1
ATOM 615 C CA . GLU A 1 86 ? -7.042 15.614 -1.621 1 97.26 86 GLU A CA 1
ATOM 616 C C . GLU A 1 86 ? -5.984 14.788 -0.895 1 97.26 86 GLU A C 1
ATOM 618 O O . GLU A 1 86 ? -6.046 14.625 0.326 1 97.26 86 GLU A O 1
ATOM 623 N N . ARG A 1 87 ? -5.017 14.337 -1.632 1 97.98 87 ARG A N 1
ATOM 624 C CA . ARG A 1 87 ? -3.914 13.564 -1.069 1 97.98 87 ARG A CA 1
ATOM 625 C C . ARG A 1 87 ? -2.937 14.467 -0.324 1 97.98 87 ARG A C 1
ATOM 627 O O . ARG A 1 87 ? -2.616 15.562 -0.79 1 97.98 87 ARG A O 1
ATOM 634 N N . ILE A 1 88 ? -2.473 13.969 0.757 1 98.02 88 ILE A N 1
ATOM 635 C CA . ILE A 1 88 ? -1.566 14.78 1.562 1 98.02 88 ILE A CA 1
ATOM 636 C C . ILE A 1 88 ? -0.202 14.098 1.649 1 98.02 88 ILE A C 1
ATOM 638 O O . ILE A 1 88 ? 0.831 14.769 1.716 1 98.02 88 ILE A O 1
ATOM 642 N N . VAL A 1 89 ? -0.154 12.788 1.645 1 98.57 89 VAL A N 1
ATOM 643 C CA . VAL A 1 89 ? 1.108 12.074 1.809 1 98.57 89 VAL A CA 1
ATOM 644 C C . VAL A 1 89 ? 1.072 10.771 1.013 1 98.57 89 VAL A C 1
ATOM 646 O O . VAL A 1 89 ? 0.015 10.152 0.871 1 98.57 89 VAL A O 1
ATOM 649 N N . PHE A 1 90 ? 2.195 10.381 0.457 1 98.77 90 PHE A N 1
ATOM 650 C CA . PHE A 1 90 ? 2.397 9.097 -0.203 1 98.77 90 PHE A CA 1
ATOM 651 C C . PHE A 1 90 ? 3.702 8.453 0.251 1 98.77 90 PHE A C 1
ATOM 653 O O . PHE A 1 90 ? 4.749 9.104 0.264 1 98.77 90 PHE A O 1
ATOM 660 N N . ILE A 1 91 ? 3.625 7.229 0.634 1 98.89 91 ILE A N 1
ATOM 661 C CA . ILE A 1 91 ? 4.776 6.374 0.9 1 98.89 91 ILE A CA 1
ATOM 662 C C . ILE A 1 91 ? 4.747 5.164 -0.031 1 98.89 91 ILE A C 1
ATOM 664 O O . ILE A 1 91 ? 3.713 4.506 -0.172 1 98.89 91 ILE A O 1
ATOM 668 N N . GLY A 1 92 ? 5.819 4.904 -0.646 1 98.85 92 GLY A N 1
ATOM 669 C CA . GLY A 1 92 ? 5.974 3.696 -1.441 1 98.85 92 GLY A CA 1
ATOM 670 C C . GLY A 1 92 ? 7.284 2.975 -1.181 1 98.85 92 GLY A C 1
ATOM 671 O O . GLY A 1 92 ? 8.326 3.612 -1.012 1 98.85 92 GLY A O 1
ATOM 672 N N . THR A 1 93 ? 7.207 1.699 -1.147 1 98.89 93 THR A N 1
ATOM 673 C CA . THR A 1 93 ? 8.397 0.882 -0.94 1 98.89 93 THR A CA 1
ATOM 674 C C . THR A 1 93 ? 8.405 -0.313 -1.89 1 98.89 93 THR A C 1
ATOM 676 O O . THR A 1 93 ? 7.356 -0.899 -2.167 1 98.89 93 THR A O 1
ATOM 679 N N . ALA A 1 94 ? 9.547 -0.623 -2.367 1 98.71 94 ALA A N 1
ATOM 680 C CA . ALA A 1 94 ? 9.75 -1.747 -3.277 1 98.71 94 ALA A CA 1
ATOM 681 C C . ALA A 1 94 ? 10.794 -2.715 -2.727 1 98.71 94 ALA A C 1
ATOM 683 O O . ALA A 1 94 ? 11.872 -2.297 -2.298 1 98.71 94 ALA A O 1
ATOM 684 N N . ALA A 1 95 ? 10.469 -3.975 -2.744 1 98.13 95 ALA A N 1
ATOM 685 C CA . ALA 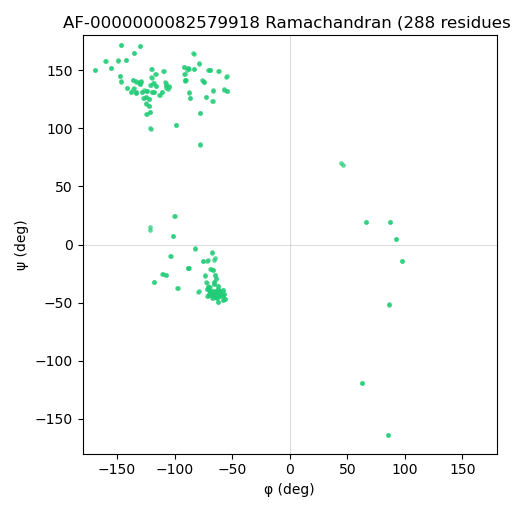A 1 95 ? 11.368 -5.013 -2.248 1 98.13 95 ALA A CA 1
ATOM 686 C C . ALA A 1 95 ? 11.209 -6.304 -3.046 1 98.13 95 ALA A C 1
ATOM 688 O O . ALA A 1 95 ? 10.302 -6.422 -3.873 1 98.13 95 ALA A O 1
ATOM 689 N N . ALA A 1 96 ? 12.068 -7.196 -2.792 1 95.67 96 ALA A N 1
ATOM 690 C CA . ALA A 1 96 ? 12.005 -8.492 -3.462 1 95.67 96 ALA A CA 1
ATOM 691 C C . ALA A 1 96 ? 10.75 -9.259 -3.056 1 95.67 96 ALA A C 1
ATOM 693 O O . ALA A 1 96 ? 10.146 -9.953 -3.878 1 95.67 96 ALA A O 1
ATOM 694 N N . HIS A 1 97 ? 10.335 -9.041 -1.808 1 94.6 97 HIS A N 1
ATOM 695 C CA . HIS A 1 97 ? 9.196 -9.79 -1.289 1 94.6 97 HIS A CA 1
ATOM 696 C C . HIS A 1 97 ? 8.227 -8.875 -0.548 1 94.6 97 HIS A C 1
ATOM 698 O O . HIS A 1 97 ? 8.599 -7.775 -0.133 1 94.6 97 HIS A O 1
ATOM 704 N N . ARG A 1 98 ? 7.035 -9.422 -0.337 1 96.72 98 ARG A N 1
ATOM 705 C CA . ARG A 1 98 ? 5.915 -8.617 0.139 1 96.72 98 ARG A CA 1
ATOM 706 C C . ARG A 1 98 ? 6.155 -8.131 1.564 1 96.72 98 ARG A C 1
ATOM 708 O O . ARG A 1 98 ? 5.845 -6.985 1.895 1 96.72 98 ARG A O 1
ATOM 715 N N . ARG A 1 99 ? 6.711 -8.962 2.423 1 95.86 99 ARG A N 1
ATOM 716 C CA . ARG A 1 99 ? 6.822 -8.636 3.841 1 95.86 99 ARG A CA 1
ATOM 717 C C . ARG A 1 99 ? 7.682 -7.394 4.051 1 95.86 99 ARG A C 1
ATOM 719 O O . ARG A 1 99 ? 7.273 -6.46 4.744 1 95.86 99 ARG A O 1
ATOM 726 N N . GLU A 1 100 ? 8.844 -7.372 3.432 1 97.65 100 GLU A N 1
ATOM 727 C CA . GLU A 1 100 ? 9.753 -6.24 3.582 1 97.65 100 GLU A CA 1
ATOM 728 C C . GLU A 1 100 ? 9.121 -4.952 3.063 1 97.65 100 GLU A C 1
ATOM 730 O O . GLU A 1 100 ? 9.243 -3.898 3.692 1 97.65 100 GLU A O 1
ATOM 735 N N . ALA A 1 101 ? 8.47 -5.026 1.92 1 98.52 101 ALA A N 1
ATOM 736 C CA . ALA A 1 101 ? 7.826 -3.847 1.347 1 98.52 101 ALA A CA 1
ATOM 737 C C . ALA A 1 101 ? 6.737 -3.312 2.273 1 98.52 101 ALA A C 1
ATOM 739 O O . ALA A 1 101 ? 6.668 -2.108 2.529 1 98.52 101 ALA A O 1
ATOM 740 N N . LEU A 1 102 ? 5.935 -4.23 2.826 1 98.42 102 LEU A N 1
ATOM 741 C CA . LEU A 1 102 ? 4.807 -3.85 3.671 1 98.42 102 LEU A CA 1
ATOM 742 C C . LEU A 1 102 ? 5.29 -3.318 5.016 1 98.42 102 LEU A C 1
ATOM 744 O O . LEU A 1 102 ? 4.815 -2.281 5.485 1 98.42 102 LEU A O 1
ATOM 748 N N . ASP A 1 103 ? 6.233 -3.974 5.602 1 97.93 103 ASP A N 1
ATOM 749 C CA . ASP A 1 103 ? 6.755 -3.543 6.895 1 97.93 103 ASP A CA 1
ATOM 750 C C . ASP A 1 103 ? 7.436 -2.18 6.787 1 97.93 103 ASP A C 1
ATOM 752 O O . ASP A 1 103 ? 7.249 -1.317 7.647 1 97.93 103 ASP A O 1
ATOM 756 N N . ALA A 1 104 ? 8.204 -2.025 5.795 1 98.65 104 ALA A N 1
ATOM 757 C CA . ALA A 1 104 ? 8.899 -0.754 5.603 1 98.65 104 ALA A CA 1
ATOM 758 C C . ALA A 1 104 ? 7.909 0.386 5.387 1 98.65 104 ALA A C 1
ATOM 760 O O . ALA A 1 104 ? 8.088 1.482 5.922 1 98.65 104 ALA A O 1
ATOM 761 N N . CYS A 1 105 ? 6.905 0.161 4.58 1 98.8 105 CYS A N 1
ATOM 762 C CA . CYS A 1 105 ? 5.883 1.17 4.325 1 98.8 105 CYS A CA 1
ATOM 763 C C . CYS A 1 105 ? 5.2 1.594 5.619 1 98.8 105 CYS A C 1
ATOM 765 O O . CYS A 1 105 ? 5.07 2.788 5.895 1 98.8 105 CYS A O 1
ATOM 767 N N . ALA A 1 106 ? 4.817 0.594 6.405 1 98.48 106 ALA A N 1
ATOM 768 C CA . ALA A 1 106 ? 4.172 0.87 7.686 1 98.48 106 ALA A CA 1
ATOM 769 C C . ALA A 1 106 ? 5.112 1.626 8.621 1 98.48 106 ALA A C 1
ATOM 771 O O . ALA A 1 106 ? 4.709 2.6 9.261 1 98.48 106 ALA A O 1
ATOM 772 N N . TYR A 1 107 ? 6.323 1.187 8.671 1 98.3 107 TYR A N 1
ATOM 773 C CA . TYR A 1 107 ? 7.346 1.84 9.48 1 98.3 107 TYR A CA 1
ATOM 774 C C . TYR A 1 107 ? 7.484 3.31 9.103 1 98.3 107 TYR A C 1
ATOM 776 O O . TYR A 1 107 ? 7.508 4.181 9.975 1 98.3 107 TYR A O 1
ATOM 784 N N . LEU A 1 108 ? 7.552 3.595 7.873 1 98.63 108 LEU A N 1
ATOM 785 C CA . LEU A 1 108 ? 7.838 4.94 7.384 1 98.63 108 LEU A CA 1
ATOM 786 C C . LEU A 1 108 ? 6.693 5.892 7.712 1 98.63 108 LEU A C 1
ATOM 788 O O . LEU A 1 108 ? 6.923 7.005 8.191 1 98.63 108 LEU A O 1
ATOM 792 N N . ILE A 1 109 ? 5.463 5.478 7.47 1 98.3 109 ILE A N 1
ATOM 793 C CA . ILE A 1 109 ? 4.347 6.379 7.731 1 98.3 109 ILE A CA 1
ATOM 794 C C . ILE A 1 109 ? 4.181 6.572 9.237 1 98.3 109 ILE A C 1
ATOM 796 O O . ILE A 1 109 ? 3.876 7.674 9.699 1 98.3 109 ILE A O 1
ATOM 800 N N . ASP A 1 110 ? 4.419 5.513 10.036 1 97.15 110 ASP A N 1
ATOM 801 C CA . ASP A 1 110 ? 4.321 5.636 11.488 1 97.15 110 ASP A CA 1
ATOM 802 C C . ASP A 1 110 ? 5.354 6.623 12.026 1 97.15 110 ASP A C 1
ATOM 804 O O . ASP A 1 110 ? 5.029 7.485 12.845 1 97.15 110 ASP A O 1
ATOM 808 N N . ARG A 1 111 ? 6.536 6.479 11.56 1 96.75 111 ARG A N 1
ATOM 809 C CA . ARG A 1 111 ? 7.615 7.336 12.039 1 96.75 111 ARG A CA 1
ATOM 810 C C . ARG A 1 111 ? 7.46 8.759 11.512 1 96.75 111 ARG A C 1
ATOM 812 O O . ARG A 1 111 ? 7.749 9.724 12.222 1 96.75 111 ARG A O 1
ATOM 819 N N . LEU A 1 112 ? 7.033 8.917 10.266 1 96.22 112 LEU A N 1
ATOM 820 C CA . LEU A 1 112 ? 6.802 10.238 9.692 1 96.22 112 LEU A CA 1
ATOM 821 C C . LEU A 1 112 ? 5.786 11.02 10.518 1 96.22 112 LEU A C 1
ATOM 823 O O . LEU A 1 112 ? 6.022 12.179 10.865 1 96.22 112 LEU A O 1
ATOM 827 N N . LYS A 1 113 ? 4.715 10.374 10.911 1 93.42 113 LYS A N 1
ATOM 828 C CA . LYS A 1 113 ? 3.631 11.036 11.633 1 93.42 113 LYS A CA 1
ATOM 829 C C . LYS A 1 113 ? 4.073 11.443 13.035 1 93.42 113 LYS A C 1
ATOM 831 O O . LYS A 1 113 ? 3.503 12.36 13.63 1 93.42 113 LYS A O 1
ATOM 836 N N . THR A 1 114 ? 5.076 10.787 13.447 1 89.27 114 THR A N 1
ATOM 837 C CA . THR A 1 114 ? 5.55 11.059 14.799 1 89.27 114 THR A CA 1
ATOM 838 C C . THR A 1 114 ? 6.717 12.043 14.776 1 89.27 114 THR A C 1
ATOM 840 O O . THR A 1 114 ? 6.79 12.946 15.611 1 89.27 114 THR A O 1
ATOM 843 N N . ASP A 1 115 ? 7.574 11.904 13.762 1 88.52 115 ASP A N 1
ATOM 844 C CA . ASP A 1 115 ? 8.883 12.542 13.86 1 88.52 115 ASP A CA 1
ATOM 845 C C . ASP A 1 115 ? 8.978 13.747 12.927 1 88.52 115 ASP A C 1
ATOM 847 O O . ASP A 1 115 ? 9.85 14.602 13.095 1 88.52 115 ASP A O 1
ATOM 851 N N . ALA A 1 116 ? 8.242 13.747 11.908 1 89.78 116 ALA A N 1
ATOM 852 C CA . ALA A 1 116 ? 8.399 14.81 10.919 1 89.78 116 ALA A CA 1
ATOM 853 C C . ALA A 1 116 ? 7.85 16.134 11.445 1 89.78 116 ALA A C 1
ATOM 855 O O . ALA A 1 116 ? 6.704 16.203 11.895 1 89.78 116 ALA A O 1
ATOM 856 N N . PRO A 1 117 ? 8.587 17.142 11.426 1 89.57 117 PRO A N 1
ATOM 857 C CA . PRO A 1 117 ? 8.173 18.436 11.973 1 89.57 117 PRO A CA 1
ATOM 858 C C . PRO A 1 117 ? 7.225 19.193 11.045 1 89.57 117 PRO A C 1
ATOM 860 O O . PRO A 1 117 ? 7.67 20.015 10.239 1 89.57 117 PRO A O 1
ATOM 863 N N . PHE A 1 118 ? 5.996 18.962 11.104 1 92.4 118 PHE A N 1
ATOM 864 C CA . PHE A 1 118 ? 4.93 19.686 10.421 1 92.4 118 PHE A CA 1
ATOM 865 C C . PHE A 1 118 ? 4.004 20.362 11.425 1 92.4 118 PHE A C 1
ATOM 867 O O . PHE A 1 118 ? 3.787 19.844 12.523 1 92.4 118 PHE A O 1
ATOM 874 N N . TRP A 1 119 ? 3.499 21.485 11.054 1 92.03 119 TRP A N 1
ATOM 875 C CA . TRP A 1 119 ? 2.392 22.114 11.766 1 92.03 119 TRP A CA 1
ATOM 876 C C . TRP A 1 119 ? 1.101 22.016 10.961 1 92.03 119 TRP A C 1
ATOM 878 O O . TRP A 1 119 ? 1.113 22.157 9.736 1 92.03 119 TRP A O 1
ATOM 888 N N . LYS A 1 120 ? 0.137 21.756 11.641 1 92.92 120 LYS A N 1
ATOM 889 C CA . LYS A 1 120 ? -1.127 21.486 10.962 1 92.92 120 LYS A CA 1
ATOM 890 C C . LYS A 1 120 ? -2.236 22.396 11.482 1 92.92 120 LYS A C 1
ATOM 892 O O . LYS A 1 120 ? -2.36 22.604 12.691 1 92.92 120 LYS A O 1
ATOM 897 N N . ARG A 1 121 ? -2.946 22.97 10.54 1 94.8 121 ARG A N 1
ATOM 898 C CA . ARG A 1 121 ? -4.158 23.722 10.848 1 94.8 121 ARG A CA 1
ATOM 899 C C . ARG A 1 121 ? -5.369 23.122 10.142 1 94.8 121 ARG A C 1
ATOM 901 O O . ARG A 1 121 ? -5.3 22.786 8.958 1 94.8 121 ARG A O 1
ATOM 908 N N . GLU A 1 122 ? -6.466 23.056 10.902 1 95.18 122 GLU A N 1
ATOM 909 C CA . GLU A 1 122 ? -7.723 22.554 10.354 1 95.18 122 GLU A CA 1
ATOM 910 C C . GLU A 1 122 ? -8.724 23.686 10.144 1 95.18 122 GLU A C 1
ATOM 912 O O . GLU A 1 122 ? -8.868 24.561 11.001 1 95.18 122 GLU A O 1
ATOM 917 N N . TRP A 1 123 ? -9.328 23.592 9.041 1 95.51 123 TRP A N 1
ATOM 918 C CA . TRP A 1 123 ? -10.299 24.627 8.7 1 95.51 123 TRP A CA 1
ATOM 919 C C . TRP A 1 123 ? -11.718 24.07 8.719 1 95.51 123 TRP A C 1
ATOM 921 O O . TRP A 1 123 ? -11.977 22.995 8.171 1 95.51 123 TRP A O 1
ATOM 931 N N . ARG A 1 124 ? -12.577 24.748 9.367 1 94.32 124 ARG A N 1
ATOM 932 C CA . ARG A 1 124 ? -14.023 24.556 9.319 1 94.32 124 ARG A CA 1
ATOM 933 C C . ARG A 1 124 ? -14.729 25.824 8.851 1 94.32 124 ARG A C 1
ATOM 935 O O . ARG A 1 124 ? -14.937 26.75 9.637 1 94.32 124 ARG A O 1
ATOM 942 N N . GLY A 1 125 ? -15.048 25.738 7.571 1 91.14 125 GLY A N 1
ATOM 943 C CA . GLY A 1 125 ? -15.465 27.009 7 1 91.14 125 GLY A CA 1
ATOM 944 C C . GLY A 1 125 ? -14.375 28.063 7.029 1 91.14 125 GLY A C 1
ATOM 945 O O . GLY A 1 125 ? -13.273 27.838 6.525 1 91.14 125 GLY A O 1
ATOM 946 N N . ASP A 1 126 ? -14.662 29.154 7.734 1 90.47 126 ASP A N 1
ATOM 947 C CA . ASP A 1 126 ? -13.698 30.25 7.759 1 90.47 126 ASP A CA 1
ATOM 948 C C . ASP A 1 126 ? -12.898 30.248 9.06 1 90.47 126 ASP A C 1
ATOM 950 O O . ASP A 1 126 ? -12.094 31.151 9.301 1 90.47 126 ASP A O 1
ATOM 954 N N . SER A 1 127 ? -13.09 29.218 9.821 1 93.67 127 SER A N 1
ATOM 955 C CA . SER A 1 127 ? -12.404 29.136 11.107 1 93.67 127 SER A CA 1
ATOM 956 C C . SER A 1 127 ? -11.286 28.1 11.071 1 93.67 127 SER A C 1
ATOM 958 O O . SER A 1 127 ? -11.473 26.993 10.562 1 93.67 127 SER A O 1
ATOM 960 N N . ALA A 1 128 ? -10.155 28.529 11.611 1 92.16 128 ALA A N 1
ATOM 961 C CA . ALA A 1 128 ? -9.001 27.634 11.637 1 92.16 128 ALA A CA 1
ATOM 962 C C . ALA A 1 128 ? -8.568 27.338 13.07 1 92.16 128 ALA A C 1
ATOM 964 O O . ALA A 1 128 ? -8.572 28.229 13.923 1 92.16 128 ALA A O 1
ATOM 965 N N . THR A 1 129 ? -8.218 26.047 13.285 1 92.85 129 THR A N 1
ATOM 966 C CA . THR A 1 129 ? -7.708 25.634 14.588 1 92.85 129 THR A CA 1
ATOM 967 C C . THR A 1 129 ? -6.421 24.829 14.436 1 92.85 129 THR A C 1
ATOM 969 O O . THR A 1 129 ? -6.31 23.991 13.538 1 92.85 129 THR A O 1
ATOM 972 N N . TRP A 1 130 ? -5.544 25.071 15.284 1 89.95 130 TRP A N 1
ATOM 973 C CA . TRP A 1 130 ? -4.301 24.306 15.302 1 89.95 130 TRP A CA 1
ATOM 974 C C . TRP A 1 130 ? -4.531 22.908 15.868 1 89.95 130 TRP A C 1
ATOM 976 O O . TRP A 1 130 ? -5.261 22.741 16.847 1 89.95 130 TRP A O 1
ATOM 986 N N . VAL A 1 131 ? -3.829 22.002 15.179 1 87 131 VAL A N 1
ATOM 987 C CA . VAL A 1 131 ? -3.99 20.609 15.583 1 87 131 VAL A CA 1
ATOM 988 C C . VAL A 1 131 ? -2.752 20.147 16.35 1 87 131 VAL A C 1
ATOM 990 O O . VAL A 1 131 ? -1.622 20.394 15.923 1 87 131 VAL A O 1
ATOM 993 N N . GLU A 1 132 ? -2.945 19.427 17.485 1 80.95 132 GLU A N 1
ATOM 994 C CA . GLU A 1 132 ? -1.872 18.85 18.291 1 80.95 132 GLU A CA 1
ATOM 995 C C . GLU A 1 132 ? -1.562 17.421 17.855 1 80.95 132 GLU A C 1
ATOM 997 O O . GLU A 1 132 ? -2.425 16.734 17.303 1 80.95 132 GLU A O 1
ATOM 1002 N N . PRO A 1 133 ? -0.346 17.108 18.102 1 76.84 133 PRO A N 1
ATOM 1003 C CA . PRO A 1 133 ? -0.004 15.717 17.796 1 76.84 133 PRO A CA 1
ATOM 1004 C C . PRO A 1 133 ? -0.924 14.717 18.492 1 76.84 133 PRO A C 1
ATOM 1006 O O . PRO A 1 133 ? -1.364 14.958 19.619 1 76.84 133 PRO A O 1
ATOM 1009 N N . ARG A 1 134 ? -1.172 13.678 17.815 1 80 134 ARG A N 1
ATOM 1010 C CA . ARG A 1 134 ? -2.037 12.645 18.375 1 80 134 ARG A CA 1
ATOM 1011 C C . ARG A 1 134 ? -1.224 11.607 19.141 1 80 134 ARG A C 1
ATOM 1013 O O . ARG A 1 134 ? -0.159 11.185 18.685 1 80 134 ARG A O 1
ATOM 1020 N N . SER A 1 135 ? -1.71 11.135 20.217 1 80.59 135 SER A N 1
ATOM 1021 C CA . SER A 1 135 ? -1.062 10.098 21.012 1 80.59 135 SER A CA 1
ATOM 1022 C C . SER A 1 135 ? -0.965 8.787 20.239 1 80.59 135 SER A C 1
ATOM 1024 O O . SER A 1 135 ? -0.015 8.023 20.419 1 80.59 135 SER A O 1
ATOM 1026 N N . SER A 1 136 ? -1.892 8.554 19.356 1 82.44 136 SER A N 1
ATOM 1027 C CA . SER A 1 136 ? -1.908 7.332 18.559 1 82.44 136 SER A CA 1
ATOM 1028 C C . SER A 1 136 ? -0.696 7.258 17.636 1 82.44 136 SER A C 1
ATOM 1030 O O . SER A 1 136 ? -0.235 6.167 17.294 1 82.44 136 SER A O 1
ATOM 1032 N N . ASP A 1 137 ? -0.179 8.361 17.292 1 85.74 137 ASP A N 1
ATOM 1033 C CA . ASP A 1 137 ? 1.014 8.377 16.452 1 85.74 137 ASP A CA 1
ATOM 1034 C C . ASP A 1 137 ? 2.235 7.878 17.222 1 85.74 137 ASP A C 1
ATOM 1036 O O . ASP A 1 137 ? 3.021 7.083 16.702 1 85.74 137 ASP A O 1
ATOM 1040 N N . ALA A 1 138 ? 2.319 8.338 18.457 1 83.01 138 ALA A N 1
ATOM 1041 C CA . ALA A 1 138 ? 3.434 7.901 19.292 1 83.01 138 ALA A CA 1
ATOM 1042 C C . ALA A 1 138 ? 3.363 6.4 19.561 1 83.01 138 ALA A C 1
ATOM 1044 O O . ALA A 1 138 ? 4.381 5.706 19.512 1 83.01 138 ALA A O 1
ATOM 1045 N N . GLU A 1 139 ? 2.221 5.911 19.779 1 82.79 139 GLU A N 1
ATOM 1046 C CA . GLU A 1 139 ? 2.024 4.489 20.04 1 82.79 139 GLU A CA 1
ATOM 1047 C C . GLU A 1 139 ? 2.393 3.647 18.822 1 82.79 139 GLU A C 1
ATOM 1049 O O . GLU A 1 139 ? 3.027 2.599 18.954 1 82.79 139 GLU A O 1
ATOM 1054 N N . ALA A 1 140 ? 2.008 4.117 17.707 1 83.28 140 ALA A N 1
ATOM 1055 C CA . ALA A 1 140 ? 2.287 3.384 16.475 1 83.28 140 ALA A CA 1
ATOM 1056 C C . ALA A 1 140 ? 3.787 3.324 16.201 1 83.28 140 ALA A C 1
ATOM 1058 O O . ALA A 1 140 ? 4.297 2.305 15.728 1 83.28 140 ALA A O 1
ATOM 1059 N N . ALA A 1 141 ? 4.455 4.313 16.544 1 84.58 141 ALA A N 1
ATOM 1060 C CA . ALA A 1 141 ? 5.896 4.374 16.313 1 84.58 141 ALA A CA 1
ATOM 1061 C C . ALA A 1 141 ? 6.645 3.457 17.276 1 84.58 141 ALA A C 1
ATOM 1063 O O . ALA A 1 141 ? 7.72 2.949 16.949 1 84.58 141 ALA A O 1
ATOM 1064 N N . GLU A 1 142 ? 6.058 3.249 18.382 1 83.91 142 GLU A N 1
ATOM 1065 C CA . GLU A 1 142 ? 6.708 2.458 19.424 1 83.91 142 GLU A CA 1
ATOM 1066 C C . GLU A 1 142 ? 6.869 1.003 18.993 1 83.91 142 GLU A C 1
ATOM 1068 O O . GLU A 1 142 ? 7.795 0.319 19.434 1 83.91 142 GLU A O 1
ATOM 1073 N N . ARG A 1 143 ? 6.091 0.615 18.096 1 83.74 143 ARG A N 1
ATOM 1074 C CA . ARG A 1 143 ? 6.135 -0.776 17.656 1 83.74 143 ARG A CA 1
ATOM 1075 C C . ARG A 1 143 ? 7.405 -1.059 16.861 1 83.74 143 ARG A C 1
ATOM 1077 O O . ARG A 1 143 ? 7.774 -2.219 16.664 1 83.74 143 ARG A O 1
ATOM 1084 N N . TRP A 1 144 ? 8.058 -0.009 16.488 1 86.13 144 TRP A N 1
ATOM 1085 C CA . TRP A 1 144 ? 9.22 -0.2 15.627 1 86.13 144 TRP A CA 1
ATOM 1086 C C . TRP A 1 144 ? 10.515 -0.03 16.413 1 86.13 144 TRP A C 1
ATOM 1088 O O . TRP A 1 144 ? 11.608 -0.098 15.845 1 86.13 144 TRP A O 1
ATOM 1098 N N . GLN A 1 145 ? 10.445 0.451 17.654 1 76.04 145 GLN A N 1
ATOM 1099 C CA . GLN A 1 145 ? 11.624 0.641 18.492 1 76.04 145 GLN A CA 1
ATOM 1100 C C . GLN A 1 145 ? 12.281 -0.694 18.829 1 76.04 145 GLN A C 1
ATOM 1102 O O . GLN A 1 145 ? 13.445 -0.735 19.231 1 76.04 145 GLN A O 1
ATOM 1107 N N . ALA A 1 146 ? 11.815 -1.953 18.651 1 53.64 146 ALA A N 1
ATOM 1108 C CA . ALA A 1 146 ? 12.514 -3.131 19.159 1 53.64 146 ALA A CA 1
ATOM 1109 C C . ALA A 1 146 ? 13.589 -3.596 18.18 1 53.64 146 ALA A C 1
ATOM 1111 O O . ALA A 1 146 ? 13.452 -3.417 16.968 1 53.64 146 ALA A O 1
ATOM 1112 N N . MET B 1 1 ? -17.426 -1.479 0.561 1 91.11 1 MET B N 1
ATOM 1113 C CA . MET B 1 1 ? -17.461 -1.986 -0.808 1 91.11 1 MET B CA 1
ATOM 1114 C C . MET B 1 1 ? -16.326 -2.975 -1.052 1 91.11 1 MET B C 1
ATOM 1116 O O . MET B 1 1 ? -15.196 -2.748 -0.616 1 91.11 1 MET B O 1
ATOM 1120 N N . ILE B 1 2 ? -16.682 -4.129 -1.61 1 97.83 2 ILE B N 1
ATOM 1121 C CA . ILE B 1 2 ? -15.717 -5.169 -1.949 1 97.83 2 ILE B CA 1
ATOM 1122 C C . ILE B 1 2 ? -15.634 -5.321 -3.466 1 97.83 2 ILE B C 1
ATOM 1124 O O . ILE B 1 2 ? -16.66 -5.421 -4.144 1 97.83 2 ILE B O 1
ATOM 1128 N N . ARG B 1 3 ? -14.494 -5.283 -3.983 1 98.21 3 ARG B N 1
ATOM 1129 C CA . ARG B 1 3 ? -14.23 -5.579 -5.388 1 98.21 3 ARG B CA 1
ATOM 1130 C C . ARG B 1 3 ? -13.228 -6.719 -5.528 1 98.21 3 ARG B C 1
ATOM 1132 O O . ARG B 1 3 ? -12.107 -6.634 -5.021 1 98.21 3 ARG B O 1
ATOM 1139 N N . VAL B 1 4 ? -13.64 -7.774 -6.148 1 98.14 4 VAL B N 1
ATOM 1140 C CA . VAL B 1 4 ? -12.779 -8.92 -6.42 1 98.14 4 VAL B CA 1
ATOM 1141 C C . VAL B 1 4 ? -12.855 -9.284 -7.901 1 98.14 4 VAL B C 1
ATOM 1143 O O . VAL B 1 4 ? -13.945 -9.364 -8.472 1 98.14 4 VAL B O 1
ATOM 1146 N N . SER B 1 5 ? -11.756 -9.451 -8.503 1 97.34 5 SER B N 1
ATOM 1147 C CA . SER B 1 5 ? -11.741 -9.861 -9.904 1 97.34 5 SER B CA 1
ATOM 1148 C C . SER B 1 5 ? -10.54 -10.75 -10.207 1 97.34 5 SER B C 1
ATOM 1150 O O . SER B 1 5 ? -9.44 -10.508 -9.705 1 97.34 5 SER B O 1
ATOM 1152 N N . ILE B 1 6 ? -10.688 -11.736 -10.973 1 97.61 6 ILE B N 1
ATOM 1153 C CA . ILE B 1 6 ? -9.66 -12.6 -11.544 1 97.61 6 ILE B CA 1
ATOM 1154 C C . ILE B 1 6 ? -9.745 -12.563 -13.069 1 97.61 6 ILE B C 1
ATOM 1156 O O . ILE B 1 6 ? -10.735 -13.011 -13.652 1 97.61 6 ILE B O 1
ATOM 1160 N N . ASP B 1 7 ? -8.749 -12.048 -13.689 1 96.69 7 ASP B N 1
ATOM 1161 C CA . ASP B 1 7 ? -8.803 -11.797 -15.126 1 96.69 7 ASP B CA 1
ATOM 1162 C C . ASP B 1 7 ? -7.401 -11.773 -15.732 1 96.69 7 ASP B C 1
ATOM 1164 O O . ASP B 1 7 ? -6.435 -11.403 -15.062 1 96.69 7 ASP B O 1
ATOM 1168 N N . PRO B 1 8 ? -7.28 -12.145 -17.054 1 97.36 8 PRO B N 1
ATOM 1169 C CA . PRO B 1 8 ? -5.963 -12.061 -17.69 1 97.36 8 PRO B CA 1
ATOM 1170 C C . PRO B 1 8 ? -5.561 -10.628 -18.029 1 97.36 8 PRO B C 1
ATOM 1172 O O . PRO B 1 8 ? -4.39 -10.362 -18.315 1 97.36 8 PRO B O 1
ATOM 1175 N N . ALA B 1 9 ? -6.435 -9.703 -18.014 1 97.17 9 ALA B N 1
ATOM 1176 C CA . ALA B 1 9 ? -6.167 -8.327 -18.424 1 97.17 9 ALA B CA 1
ATOM 1177 C C . ALA B 1 9 ? -5.243 -7.629 -17.431 1 97.17 9 ALA B C 1
ATOM 1179 O O . ALA B 1 9 ? -5.263 -7.933 -16.236 1 97.17 9 ALA B O 1
ATOM 1180 N N . PRO B 1 10 ? -4.453 -6.665 -17.941 1 97.36 10 PRO B N 1
ATOM 1181 C CA . PRO B 1 10 ? -3.556 -5.93 -17.046 1 97.36 10 PRO B CA 1
ATOM 1182 C C . PRO B 1 10 ? -4.306 -5.152 -15.967 1 97.36 10 PRO B C 1
ATOM 1184 O O . PRO B 1 10 ? -5.423 -4.685 -16.201 1 97.36 10 PRO B O 1
ATOM 1187 N N . ILE B 1 11 ? -3.738 -4.97 -14.833 1 97.31 11 ILE B N 1
ATOM 1188 C CA . ILE B 1 11 ? -4.295 -4.23 -13.706 1 97.31 11 ILE B CA 1
ATOM 1189 C C . ILE B 1 11 ? -3.956 -2.748 -13.843 1 97.31 11 ILE B C 1
ATOM 1191 O O . ILE B 1 11 ? -2.787 -2.383 -13.991 1 97.31 11 ILE B O 1
ATOM 1195 N N . GLU B 1 12 ? -4.956 -1.913 -13.79 1 96.27 12 GLU B N 1
ATOM 1196 C CA . GLU B 1 12 ? -4.782 -0.465 -13.84 1 96.27 12 GLU B CA 1
ATOM 1197 C C . GLU B 1 12 ? -4.821 0.144 -12.442 1 96.27 12 GLU B C 1
ATOM 1199 O O . GLU B 1 12 ? -5.894 0.481 -11.935 1 96.27 12 GLU B O 1
ATOM 1204 N N . LEU B 1 13 ? -3.73 0.49 -11.904 1 97.1 13 LEU B N 1
ATOM 1205 C CA . LEU B 1 13 ? -3.607 0.881 -10.504 1 97.1 13 LEU B CA 1
ATOM 1206 C C . LEU B 1 13 ? -4.309 2.211 -10.248 1 97.1 13 LEU B C 1
ATOM 1208 O O . LEU B 1 13 ? -4.961 2.384 -9.215 1 97.1 13 LEU B O 1
ATOM 1212 N N . ALA B 1 14 ? -4.116 3.116 -11.157 1 94.89 14 ALA B N 1
ATOM 1213 C CA . ALA B 1 14 ? -4.661 4.458 -10.968 1 94.89 14 ALA B CA 1
ATOM 1214 C C . ALA B 1 14 ? -6.172 4.412 -10.758 1 94.89 14 ALA B C 1
ATOM 1216 O O . ALA B 1 14 ? -6.704 5.09 -9.876 1 94.89 14 ALA B O 1
ATOM 1217 N N . LEU B 1 15 ? -6.826 3.579 -11.557 1 95.26 15 LEU B N 1
ATOM 1218 C CA . LEU B 1 15 ? -8.277 3.454 -11.468 1 95.26 15 LEU B CA 1
ATOM 1219 C C . LEU B 1 15 ? -8.688 2.844 -10.132 1 95.26 15 LEU B C 1
ATOM 1221 O O . LEU B 1 15 ? -9.633 3.314 -9.495 1 95.26 15 LEU B O 1
ATOM 1225 N N . GLU B 1 16 ? -8.023 1.858 -9.695 1 97.39 16 GLU B N 1
ATOM 1226 C CA . GLU B 1 16 ? -8.371 1.141 -8.472 1 97.39 16 GLU B CA 1
ATOM 1227 C C . GLU B 1 16 ? -8.129 2.006 -7.238 1 97.39 16 GLU B C 1
ATOM 1229 O O . GLU B 1 16 ? -8.953 2.033 -6.321 1 97.39 16 GLU B O 1
ATOM 1234 N N . LEU B 1 17 ? -7.025 2.738 -7.242 1 97.55 17 LEU B N 1
ATOM 1235 C CA . LEU B 1 17 ? -6.684 3.584 -6.103 1 97.55 17 LEU B CA 1
ATOM 1236 C C . LEU B 1 17 ? -7.63 4.776 -6.008 1 97.55 17 LEU B C 1
ATOM 1238 O O . LEU B 1 17 ? -8.059 5.147 -4.914 1 97.55 17 LEU B O 1
ATOM 1242 N N . ALA B 1 18 ? -7.97 5.328 -7.133 1 96.21 18 ALA B N 1
ATOM 1243 C CA . ALA B 1 18 ? -8.914 6.443 -7.142 1 96.21 18 ALA B CA 1
ATOM 1244 C C . ALA B 1 18 ? -10.27 6.018 -6.584 1 96.21 18 ALA B C 1
ATOM 1246 O O . ALA B 1 18 ? -10.91 6.775 -5.849 1 96.21 18 ALA B O 1
ATOM 1247 N N . ALA B 1 19 ? -10.724 4.837 -6.983 1 97.18 19 ALA B N 1
ATOM 1248 C CA . ALA B 1 19 ? -12.005 4.325 -6.505 1 97.18 19 ALA B CA 1
ATOM 1249 C C . ALA B 1 19 ? -11.99 4.136 -4.991 1 97.18 19 ALA B C 1
ATOM 1251 O O . ALA B 1 19 ? -12.983 4.416 -4.314 1 97.18 19 ALA B O 1
ATOM 1252 N N . LEU B 1 20 ? -10.894 3.686 -4.434 1 97.88 20 LEU B N 1
ATOM 1253 C CA . LEU B 1 20 ? -10.762 3.502 -2.993 1 97.88 20 LEU B CA 1
ATOM 1254 C C . LEU B 1 20 ? -10.744 4.846 -2.273 1 97.88 20 LEU B C 1
ATOM 1256 O O . LEU B 1 20 ? -11.393 5.008 -1.237 1 97.88 20 LEU B O 1
ATOM 1260 N N . GLU B 1 21 ? -10.021 5.813 -2.812 1 96.63 21 GLU B N 1
ATOM 1261 C CA . GLU B 1 21 ? -9.937 7.145 -2.221 1 96.63 21 GLU B CA 1
ATOM 1262 C C . GLU B 1 21 ? -11.302 7.826 -2.195 1 96.63 21 GLU B C 1
ATOM 1264 O O . GLU B 1 21 ? -11.617 8.563 -1.259 1 96.63 21 GLU B O 1
ATOM 1269 N N . ALA B 1 22 ? -12.07 7.563 -3.214 1 95.07 22 ALA B N 1
ATOM 1270 C CA . ALA B 1 22 ? -13.373 8.203 -3.373 1 95.07 22 ALA B CA 1
ATOM 1271 C C . ALA B 1 22 ? -14.345 7.746 -2.289 1 95.07 22 ALA B C 1
ATOM 1273 O O . ALA B 1 22 ? -15.425 8.32 -2.133 1 95.07 22 ALA B O 1
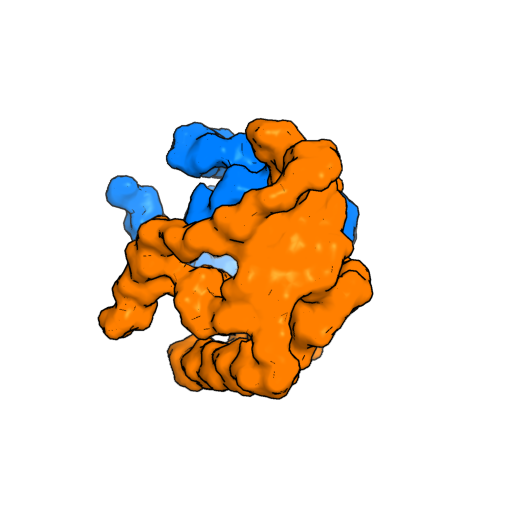ATOM 1274 N N . ARG B 1 23 ? -13.929 6.77 -1.494 1 95.01 23 ARG B N 1
ATOM 1275 C CA . ARG B 1 23 ? -14.806 6.23 -0.461 1 95.01 23 ARG B CA 1
ATOM 1276 C C . ARG B 1 23 ? -14.79 7.108 0.786 1 95.01 23 ARG B C 1
ATOM 1278 O O . ARG B 1 23 ? -15.457 6.802 1.776 1 95.01 23 ARG B O 1
ATOM 1285 N N . GLY B 1 24 ? -13.937 8.151 0.758 1 91.76 24 GLY B N 1
ATOM 1286 C CA . GLY B 1 24 ? -13.905 9.1 1.86 1 91.76 24 GLY B CA 1
ATOM 1287 C C . GLY B 1 24 ? -12.974 8.681 2.982 1 91.76 24 GLY B C 1
ATOM 1288 O O . GLY B 1 24 ? -13.138 9.112 4.125 1 91.76 24 GLY B O 1
ATOM 1289 N N . ALA B 1 25 ? -12.061 7.782 2.651 1 93.48 25 ALA B N 1
ATOM 1290 C CA . ALA B 1 25 ? -11.131 7.275 3.656 1 93.48 25 ALA B CA 1
ATOM 1291 C C . ALA B 1 25 ? -10.006 8.273 3.916 1 93.48 25 ALA B C 1
ATOM 1293 O O . ALA B 1 25 ? -9.699 9.108 3.061 1 93.48 25 ALA B O 1
ATOM 1294 N N . GLY B 1 26 ? -9.43 8.153 5.139 1 96.68 26 GLY B N 1
ATOM 1295 C CA . GLY B 1 26 ? -8.248 8.936 5.462 1 96.68 26 GLY B CA 1
ATOM 1296 C C . GLY B 1 26 ? -6.953 8.253 5.064 1 96.68 26 GLY B C 1
ATOM 1297 O O . GLY B 1 26 ? -5.908 8.899 4.969 1 96.68 26 GLY B O 1
ATOM 1298 N N . GLY B 1 27 ? -7.077 6.948 4.907 1 98.11 27 GLY B N 1
ATOM 1299 C CA . GLY B 1 27 ? -5.906 6.17 4.535 1 98.11 27 GLY B CA 1
ATOM 1300 C C . GLY B 1 27 ? -6.213 5.068 3.539 1 98.11 27 GLY B C 1
ATOM 1301 O O . GLY B 1 27 ? -7.215 4.363 3.675 1 98.11 27 GLY B O 1
ATOM 1302 N N . VAL B 1 28 ? -5.39 4.957 2.533 1 98.76 28 VAL B N 1
ATOM 1303 C CA . VAL B 1 28 ? -5.466 3.89 1.541 1 98.76 28 VAL B CA 1
ATOM 1304 C C . VAL B 1 28 ? -4.126 3.161 1.463 1 98.76 28 VAL B C 1
ATOM 1306 O O . VAL B 1 28 ? -3.084 3.786 1.252 1 98.76 28 VAL B O 1
ATOM 1309 N N . ALA B 1 29 ? -4.126 1.875 1.701 1 98.87 29 ALA B N 1
ATOM 1310 C CA . ALA B 1 29 ? -2.943 1.029 1.568 1 98.87 29 ALA B CA 1
ATOM 1311 C C . ALA B 1 29 ? -3.073 0.086 0.376 1 98.87 29 ALA B C 1
ATOM 1313 O O . ALA B 1 29 ? -4.18 -0.32 0.016 1 98.87 29 ALA B O 1
ATOM 1314 N N . SER B 1 30 ? -1.944 -0.214 -0.197 1 98.88 30 SER B N 1
ATOM 1315 C CA . SER B 1 30 ? -2.004 -1.159 -1.307 1 98.88 30 SER B CA 1
ATOM 1316 C C . SER B 1 30 ? -0.731 -1.995 -1.391 1 98.88 30 SER B C 1
ATOM 1318 O O . SER B 1 30 ? 0.31 -1.604 -0.859 1 98.88 30 SER B O 1
ATOM 1320 N N . PHE B 1 31 ? -0.845 -3.089 -2.022 1 98.89 31 PHE B N 1
ATOM 1321 C CA . PHE B 1 31 ? 0.258 -3.965 -2.397 1 98.89 31 PHE B CA 1
ATOM 1322 C C . PHE B 1 31 ? 0.094 -4.458 -3.83 1 98.89 31 PHE B C 1
ATOM 1324 O O . PHE B 1 31 ? -1.007 -4.825 -4.244 1 98.89 31 PHE B O 1
ATOM 1331 N N . THR B 1 32 ? 1.122 -4.402 -4.551 1 98.76 32 THR B N 1
ATOM 1332 C CA . THR B 1 32 ? 1.178 -4.951 -5.901 1 98.76 32 THR B CA 1
ATOM 1333 C C . THR B 1 32 ? 2.294 -5.985 -6.018 1 98.76 32 THR B C 1
ATOM 1335 O O . THR B 1 32 ? 3.447 -5.701 -5.686 1 98.76 32 THR B O 1
ATOM 1338 N N . GLY B 1 33 ? 1.927 -7.117 -6.449 1 98.18 33 GLY B N 1
ATOM 1339 C CA . GLY B 1 33 ? 2.916 -8.113 -6.83 1 98.18 33 GLY B CA 1
ATOM 1340 C C . GLY B 1 33 ? 3.305 -8.037 -8.294 1 98.18 33 GLY B C 1
ATOM 1341 O O . GLY B 1 33 ? 2.453 -7.813 -9.157 1 98.18 33 GLY B O 1
ATOM 1342 N N . VAL B 1 34 ? 4.534 -8.232 -8.544 1 97.81 34 VAL B N 1
ATOM 1343 C CA . VAL B 1 34 ? 5.094 -8.146 -9.889 1 97.81 34 VAL B CA 1
ATOM 1344 C C . VAL B 1 34 ? 5.908 -9.402 -10.191 1 97.81 34 VAL B C 1
ATOM 1346 O O . VAL B 1 34 ? 6.642 -9.896 -9.331 1 97.81 34 VAL B O 1
ATOM 1349 N N . VAL B 1 35 ? 5.765 -9.862 -11.416 1 96.72 35 VAL B N 1
ATOM 1350 C CA . VAL B 1 35 ? 6.543 -11.027 -11.826 1 96.72 35 VAL B CA 1
ATOM 1351 C C . VAL B 1 35 ? 8.026 -10.666 -11.876 1 96.72 35 VAL B C 1
ATOM 1353 O O . VAL B 1 35 ? 8.425 -9.753 -12.602 1 96.72 35 VAL B O 1
ATOM 1356 N N . ARG B 1 36 ? 8.741 -11.447 -11.129 1 93.48 36 ARG B N 1
ATOM 1357 C CA . ARG B 1 36 ? 10.173 -11.171 -11.11 1 93.48 36 ARG B CA 1
ATOM 1358 C C . ARG B 1 36 ? 10.901 -11.979 -12.179 1 93.48 36 ARG B C 1
ATOM 1360 O O . ARG B 1 36 ? 10.534 -13.123 -12.456 1 93.48 36 ARG B O 1
ATOM 1367 N N . GLY B 1 37 ? 11.906 -11.385 -12.692 1 91.25 37 GLY B N 1
ATOM 1368 C CA . GLY B 1 37 ? 12.713 -12.088 -13.676 1 91.25 37 GLY B CA 1
ATOM 1369 C C . GLY B 1 37 ? 13.984 -12.677 -13.095 1 91.25 37 GLY B C 1
ATOM 1370 O O . GLY B 1 37 ? 14.984 -12.827 -13.801 1 91.25 37 GLY B O 1
ATOM 1371 N N . ASP B 1 38 ? 13.961 -12.918 -11.853 1 87.69 38 ASP B N 1
ATOM 1372 C CA . ASP B 1 38 ? 15.17 -13.423 -11.211 1 87.69 38 ASP B CA 1
ATOM 1373 C C . ASP B 1 38 ? 15.459 -14.861 -11.638 1 87.69 38 ASP B C 1
ATOM 1375 O O . ASP B 1 38 ? 14.543 -15.603 -11.998 1 87.69 38 ASP B O 1
ATOM 1379 N N . GLY B 1 39 ? 16.714 -15.229 -11.667 1 88.99 39 GLY B N 1
ATOM 1380 C CA . GLY B 1 39 ? 17.114 -16.6 -11.944 1 88.99 39 GLY B CA 1
ATOM 1381 C C . GLY B 1 39 ? 16.785 -17.044 -13.357 1 88.99 39 GLY B C 1
ATOM 1382 O O . GLY B 1 39 ? 16.531 -18.226 -13.598 1 88.99 39 GLY B O 1
ATOM 1383 N N . GLY B 1 40 ? 16.57 -16.104 -14.221 1 91.48 40 GLY B N 1
ATOM 1384 C CA . GLY B 1 40 ? 16.325 -16.475 -15.605 1 91.48 40 GLY B CA 1
ATOM 1385 C C . GLY B 1 40 ? 14.851 -16.645 -15.925 1 91.48 40 GLY B C 1
ATOM 1386 O O . GLY B 1 40 ? 14.494 -17.057 -17.03 1 91.48 40 GLY B O 1
ATOM 1387 N N . VAL B 1 41 ? 14.006 -16.369 -15.049 1 93.62 41 VAL B N 1
ATOM 1388 C CA . VAL B 1 41 ? 12.569 -16.478 -15.28 1 93.62 41 VAL B CA 1
ATOM 1389 C C . VAL B 1 41 ? 12.133 -15.448 -16.319 1 93.62 41 VAL B C 1
ATOM 1391 O O . VAL B 1 41 ? 12.448 -14.262 -16.197 1 93.62 41 VAL B O 1
ATOM 1394 N N . THR B 1 42 ? 11.349 -15.928 -17.282 1 95.97 42 THR B N 1
ATOM 1395 C CA . THR B 1 42 ? 10.887 -15.035 -18.339 1 95.97 42 THR B CA 1
ATOM 1396 C C . THR B 1 42 ? 9.386 -14.786 -18.22 1 95.97 42 THR B C 1
ATOM 1398 O O . THR B 1 42 ? 8.876 -13.782 -18.72 1 95.97 42 THR B O 1
ATOM 1401 N N . ALA B 1 43 ? 8.72 -15.847 -17.556 1 96.89 43 ALA B N 1
ATOM 1402 C CA . ALA B 1 43 ? 7.273 -15.697 -17.429 1 96.89 43 ALA B CA 1
ATOM 1403 C C . ALA B 1 43 ? 6.724 -16.587 -16.317 1 96.89 43 ALA B C 1
ATOM 1405 O O . ALA B 1 43 ? 7.377 -17.548 -15.904 1 96.89 43 ALA B O 1
ATOM 1406 N N . LEU B 1 44 ? 5.574 -16.152 -15.87 1 96.22 44 LEU B N 1
ATOM 1407 C CA . LEU B 1 44 ? 4.745 -16.954 -14.976 1 96.22 44 LEU B CA 1
ATOM 1408 C C . LEU B 1 44 ? 3.382 -17.232 -15.601 1 96.22 44 LEU B C 1
ATOM 1410 O O . LEU B 1 44 ? 2.82 -16.372 -16.283 1 96.22 44 LEU B O 1
ATOM 1414 N N . GLU B 1 45 ? 2.95 -18.386 -15.321 1 96.19 45 GLU B N 1
ATOM 1415 C CA . GLU B 1 45 ? 1.613 -18.765 -15.768 1 96.19 45 GLU B CA 1
ATOM 1416 C C . GLU B 1 45 ? 0.766 -19.274 -14.605 1 96.19 45 GLU B C 1
ATOM 1418 O O . GLU B 1 45 ? 1.148 -20.227 -13.922 1 96.19 45 GLU B O 1
ATOM 1423 N N . LEU B 1 46 ? -0.385 -18.645 -14.478 1 95.85 46 LEU B N 1
ATOM 1424 C CA . LEU B 1 46 ? -1.257 -19.017 -13.369 1 95.85 46 LEU B CA 1
ATOM 1425 C C . LEU B 1 46 ? -2.569 -19.6 -13.881 1 95.85 46 LEU B C 1
ATOM 1427 O O . LEU B 1 46 ? -3.16 -19.074 -14.827 1 95.85 46 LEU B O 1
ATOM 1431 N N . GLU B 1 47 ? -2.925 -20.628 -13.228 1 93.78 47 GLU B N 1
ATOM 1432 C CA . GLU B 1 47 ? -4.244 -21.226 -13.414 1 93.78 47 GLU B CA 1
ATOM 1433 C C . GLU B 1 47 ? -5.037 -21.231 -12.11 1 93.78 47 GLU B C 1
ATOM 1435 O O . GLU B 1 47 ? -4.46 -21.116 -11.027 1 93.78 47 GLU B O 1
ATOM 1440 N N . HIS B 1 48 ? -6.317 -21.168 -12.312 1 92.45 48 HIS B N 1
ATOM 1441 C CA . HIS B 1 48 ? -7.162 -21.147 -11.124 1 92.45 48 HIS B CA 1
ATOM 1442 C C . HIS B 1 48 ? -8.436 -21.958 -11.339 1 92.45 48 HIS B C 1
ATOM 1444 O O . HIS B 1 48 ? -8.788 -22.279 -12.476 1 92.45 48 HIS B O 1
ATOM 1450 N N . TYR B 1 49 ? -9.025 -22.361 -10.243 1 89.67 49 TYR B N 1
ATOM 1451 C CA . TYR B 1 49 ? -10.344 -22.98 -10.317 1 89.67 49 TYR B CA 1
ATOM 1452 C C . TYR B 1 49 ? -11.431 -21.927 -10.497 1 89.67 49 TYR B C 1
ATOM 1454 O O . TYR B 1 49 ? -11.717 -21.158 -9.577 1 89.67 49 TYR B O 1
ATOM 1462 N N . LEU B 1 50 ? -12.046 -21.963 -11.664 1 87.61 50 LEU B N 1
ATOM 1463 C CA . LEU B 1 50 ? -13.08 -20.974 -11.949 1 87.61 50 LEU B CA 1
ATOM 1464 C C . LEU B 1 50 ? -14.182 -21.02 -10.896 1 87.61 50 LEU B C 1
ATOM 1466 O O . LEU B 1 50 ? -14.649 -22.1 -10.527 1 87.61 50 LEU B O 1
ATOM 1470 N N . GLY B 1 51 ? -14.55 -19.923 -10.433 1 88.45 51 GLY B N 1
ATOM 1471 C CA . GLY B 1 51 ? -15.595 -19.84 -9.425 1 88.45 51 GLY B CA 1
ATOM 1472 C C . GLY B 1 51 ? -15.074 -20.002 -8.01 1 88.45 51 GLY B C 1
ATOM 1473 O O . GLY B 1 51 ? -15.228 -19.104 -7.18 1 88.45 51 GLY B O 1
ATOM 1474 N N . MET B 1 52 ? -14.337 -21.017 -7.777 1 91.8 52 MET B N 1
ATOM 1475 C CA . MET B 1 52 ? -13.888 -21.324 -6.422 1 91.8 52 MET B CA 1
ATOM 1476 C C . MET B 1 52 ? -12.865 -20.3 -5.943 1 91.8 52 MET B C 1
ATOM 1478 O O . MET B 1 52 ? -12.903 -19.873 -4.787 1 91.8 52 MET B O 1
ATOM 1482 N N . THR B 1 53 ? -11.968 -19.975 -6.821 1 95.25 53 THR B N 1
ATOM 1483 C CA . THR B 1 53 ? -10.922 -19.029 -6.446 1 95.25 53 THR B CA 1
ATOM 1484 C C . THR B 1 53 ? -11.518 -17.658 -6.138 1 95.25 53 THR B C 1
ATOM 1486 O O . THR B 1 53 ? -11.165 -17.033 -5.136 1 95.25 53 THR B O 1
ATOM 1489 N N . GLU B 1 54 ? -12.386 -17.196 -6.94 1 95.36 54 GLU B N 1
ATOM 1490 C CA . GLU B 1 54 ? -13.038 -15.911 -6.709 1 95.36 54 GLU B CA 1
ATOM 1491 C C . GLU B 1 54 ? -13.829 -15.921 -5.404 1 95.36 54 GLU B C 1
ATOM 1493 O O . GLU B 1 54 ? -13.816 -14.941 -4.656 1 95.36 54 GLU B O 1
ATOM 1498 N N . ASP B 1 55 ? -14.513 -17.057 -5.165 1 95.94 55 ASP B N 1
ATOM 1499 C CA . ASP B 1 55 ? -15.266 -17.192 -3.922 1 95.94 55 ASP B CA 1
ATOM 1500 C C . ASP B 1 55 ? -14.343 -17.105 -2.708 1 95.94 55 ASP B C 1
ATOM 1502 O O . ASP B 1 55 ? -14.686 -16.477 -1.705 1 95.94 55 ASP B O 1
ATOM 1506 N N . ALA B 1 56 ? -13.256 -17.755 -2.814 1 96.1 56 ALA B N 1
ATOM 1507 C CA . ALA B 1 56 ? -12.278 -17.729 -1.729 1 96.1 56 ALA B CA 1
ATOM 1508 C C . ALA B 1 56 ? -11.785 -16.309 -1.469 1 96.1 56 ALA B C 1
ATOM 1510 O O . ALA B 1 56 ? -11.665 -15.887 -0.316 1 96.1 56 ALA B O 1
ATOM 1511 N N . LEU B 1 57 ? -11.572 -15.546 -2.517 1 97.68 57 LEU B N 1
ATOM 1512 C CA . LEU B 1 57 ? -11.093 -14.176 -2.372 1 97.68 57 LEU B CA 1
ATOM 1513 C C . LEU B 1 57 ? -12.184 -13.276 -1.801 1 97.68 57 LEU B C 1
ATOM 1515 O O . LEU B 1 57 ? -11.9 -12.376 -1.008 1 97.68 57 LEU B O 1
ATOM 1519 N N . CYS B 1 58 ? -13.382 -13.532 -2.189 1 97.94 58 CYS B N 1
ATOM 1520 C CA . CYS B 1 58 ? -14.5 -12.776 -1.635 1 97.94 58 CYS B CA 1
ATOM 1521 C C . CYS B 1 58 ? -14.639 -13.027 -0.139 1 97.94 58 CYS B C 1
ATOM 1523 O O . CYS B 1 58 ? -14.836 -12.089 0.637 1 97.94 58 CYS B O 1
ATOM 1525 N N . THR B 1 59 ? -14.504 -14.258 0.195 1 97.59 59 THR B N 1
ATOM 1526 C CA . THR B 1 59 ? -14.585 -14.62 1.605 1 97.59 59 THR B CA 1
ATOM 1527 C C . THR B 1 59 ? -13.484 -13.93 2.405 1 97.59 59 THR B C 1
ATOM 1529 O O . THR B 1 59 ? -13.728 -13.431 3.505 1 97.59 59 THR B O 1
ATOM 1532 N N . LEU B 1 60 ? -12.34 -13.938 1.869 1 97.39 60 LEU B N 1
ATOM 1533 C CA . LEU B 1 60 ? -11.211 -13.273 2.511 1 97.39 60 LEU B CA 1
ATOM 1534 C C . LEU B 1 60 ? -11.478 -11.781 2.671 1 97.39 60 LEU B C 1
ATOM 1536 O O . LEU B 1 60 ? -11.199 -11.205 3.725 1 97.39 60 LEU B O 1
ATOM 1540 N N . ALA B 1 61 ? -11.994 -11.161 1.63 1 98.45 61 ALA B N 1
ATOM 1541 C CA . ALA B 1 61 ? -12.309 -9.736 1.67 1 98.45 61 ALA B CA 1
ATOM 1542 C C . ALA B 1 61 ? -13.367 -9.437 2.728 1 98.45 61 ALA B C 1
ATOM 1544 O O . ALA B 1 61 ? -13.262 -8.451 3.46 1 98.45 61 ALA B O 1
ATOM 1545 N N . GLU B 1 62 ? -14.334 -10.278 2.826 1 97.89 62 GLU B N 1
ATOM 1546 C CA . GLU B 1 62 ? -15.393 -10.118 3.818 1 97.89 62 GLU B CA 1
ATOM 1547 C C . GLU B 1 62 ? -14.842 -10.235 5.236 1 97.89 62 GLU B C 1
ATOM 1549 O O . GLU B 1 62 ? -15.241 -9.481 6.127 1 97.89 62 GLU B O 1
ATOM 1554 N N . ALA B 1 63 ? -13.984 -11.173 5.43 1 97.1 63 ALA B N 1
ATOM 1555 C CA . ALA B 1 63 ? -13.352 -11.342 6.735 1 97.1 63 ALA B CA 1
ATOM 1556 C C . ALA B 1 63 ? -12.573 -10.091 7.133 1 97.1 63 ALA B C 1
ATOM 1558 O O . ALA B 1 63 ? -12.621 -9.664 8.289 1 97.1 63 ALA B O 1
ATOM 1559 N N . ALA B 1 64 ? -11.853 -9.509 6.165 1 98 64 ALA B N 1
ATOM 1560 C CA . ALA B 1 64 ? -11.093 -8.292 6.439 1 98 64 ALA B CA 1
ATOM 1561 C C . ALA B 1 64 ? -12.021 -7.135 6.798 1 98 64 ALA B C 1
ATOM 1563 O O . ALA B 1 64 ? -11.753 -6.384 7.739 1 98 64 ALA B O 1
ATOM 1564 N N . MET B 1 65 ? -13.088 -7.015 6.035 1 97.23 65 MET B N 1
ATOM 1565 C CA . MET B 1 65 ? -14.054 -5.952 6.295 1 97.23 65 MET B CA 1
ATOM 1566 C C . MET B 1 65 ? -14.613 -6.059 7.71 1 97.23 65 MET B C 1
ATOM 1568 O O . MET B 1 65 ? -14.814 -5.045 8.381 1 97.23 65 MET B O 1
ATOM 1572 N N . ALA B 1 66 ? -14.835 -7.226 8.103 1 93.81 66 ALA B N 1
ATOM 1573 C CA . ALA B 1 66 ? -15.411 -7.481 9.421 1 93.81 66 ALA B CA 1
ATOM 1574 C C . ALA B 1 66 ? -14.396 -7.205 10.526 1 93.81 66 ALA B C 1
ATOM 1576 O O . ALA B 1 66 ? -14.755 -6.719 11.601 1 93.81 66 ALA B O 1
ATOM 1577 N N . ARG B 1 67 ? -13.193 -7.448 10.249 1 96.15 67 ARG B N 1
ATOM 1578 C CA . ARG B 1 67 ? -12.141 -7.36 11.256 1 96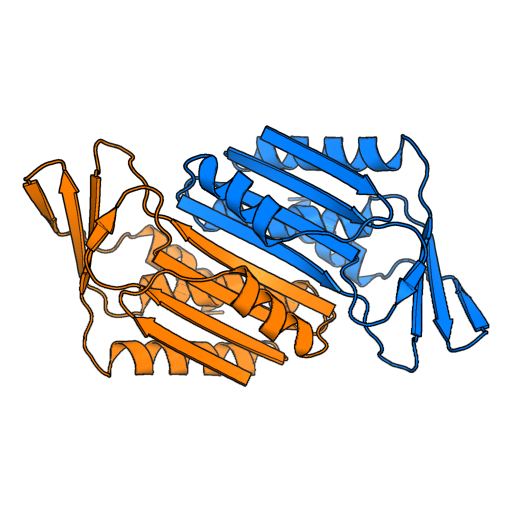.15 67 ARG B CA 1
ATOM 1579 C C . ARG B 1 67 ? -11.73 -5.911 11.493 1 96.15 67 ARG B C 1
ATOM 1581 O O . ARG B 1 67 ? -11.424 -5.524 12.623 1 96.15 67 ARG B O 1
ATOM 1588 N N . TRP B 1 68 ? -11.575 -4.898 10.505 1 96.09 68 TRP B N 1
ATOM 1589 C CA . TRP B 1 68 ? -11 -3.567 10.665 1 96.09 68 TRP B CA 1
ATOM 1590 C C . TRP B 1 68 ? -12.007 -2.489 10.279 1 96.09 68 TRP B C 1
ATOM 1592 O O . TRP B 1 68 ? -11.687 -1.298 10.294 1 96.09 68 TRP B O 1
ATOM 1602 N N . SER B 1 69 ? -13.179 -2.663 10.096 1 93.06 69 SER B N 1
ATOM 1603 C CA . SER B 1 69 ? -14.156 -1.676 9.65 1 93.06 69 SER B CA 1
ATOM 1604 C C . SER B 1 69 ? -13.633 -0.879 8.459 1 93.06 69 SER B C 1
ATOM 1606 O O . SER B 1 69 ? -13.479 0.341 8.541 1 93.06 69 SER B O 1
ATOM 1608 N N . LEU B 1 70 ? -13.471 -1.404 7.378 1 98.23 70 LEU B N 1
ATOM 1609 C CA . LEU B 1 70 ? -12.923 -0.817 6.16 1 98.23 70 LEU B CA 1
ATOM 1610 C C . LEU B 1 70 ? -14.019 -0.147 5.338 1 98.23 70 LEU B C 1
ATOM 1612 O O . LEU B 1 70 ? -15.184 -0.548 5.405 1 98.23 70 LEU B O 1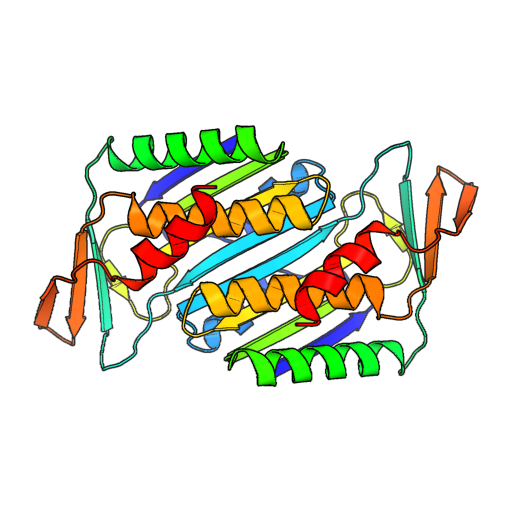
ATOM 1616 N N . PHE B 1 71 ? -13.629 0.864 4.607 1 97.75 71 PHE B N 1
ATOM 1617 C CA . PHE B 1 71 ? -14.537 1.534 3.684 1 97.75 71 PHE B CA 1
ATOM 1618 C C . PHE B 1 71 ? -14.519 0.857 2.319 1 97.75 71 PHE B C 1
ATOM 1620 O O . PHE B 1 71 ? -15.436 1.041 1.516 1 97.75 71 PHE B O 1
ATOM 1627 N N . GLY B 1 72 ? -13.449 0.108 2.068 1 98.34 72 GLY B N 1
ATOM 1628 C CA . GLY B 1 72 ? -13.335 -0.588 0.796 1 98.34 72 GLY B CA 1
ATOM 1629 C C . GLY B 1 72 ? -12.194 -1.588 0.764 1 98.34 72 GLY B C 1
ATOM 1630 O O . GLY B 1 72 ? -11.204 -1.431 1.482 1 98.34 72 GLY B O 1
ATOM 1631 N N . VAL B 1 73 ? -12.409 -2.607 -0.036 1 98.78 73 VAL B N 1
ATOM 1632 C CA . VAL B 1 73 ? -11.407 -3.633 -0.304 1 98.78 73 VAL B CA 1
ATOM 1633 C C . VAL B 1 73 ? -11.408 -3.982 -1.79 1 98.78 73 VAL B C 1
ATOM 1635 O O . VAL B 1 73 ? -12.47 -4.174 -2.388 1 98.78 73 VAL B O 1
ATOM 1638 N N . THR B 1 74 ? -10.27 -3.997 -2.353 1 98.82 74 THR B N 1
ATOM 1639 C CA . THR B 1 74 ? -10.099 -4.472 -3.722 1 98.82 74 THR B CA 1
ATOM 1640 C C . THR B 1 74 ? -9.053 -5.581 -3.783 1 98.82 74 THR B C 1
ATOM 1642 O O . THR B 1 74 ? -7.955 -5.437 -3.241 1 98.82 74 THR B O 1
ATOM 1645 N N . ILE B 1 75 ? -9.374 -6.682 -4.35 1 98.81 75 ILE B N 1
ATOM 1646 C CA . ILE B 1 75 ? -8.452 -7.772 -4.65 1 98.81 75 ILE B CA 1
ATOM 1647 C C . ILE B 1 75 ? -8.523 -8.114 -6.137 1 98.81 75 ILE B C 1
ATOM 1649 O O . ILE B 1 75 ? -9.551 -8.592 -6.622 1 98.81 75 ILE B O 1
ATOM 1653 N N . LEU B 1 76 ? -7.491 -7.858 -6.836 1 98.69 76 LEU B N 1
ATOM 1654 C CA . LEU B 1 76 ? -7.39 -8.214 -8.247 1 98.69 76 LEU B CA 1
ATOM 1655 C C . LEU B 1 76 ? -6.251 -9.201 -8.479 1 98.69 76 LEU B C 1
ATOM 1657 O O . LEU B 1 76 ? -5.132 -8.986 -8.007 1 98.69 76 LEU B O 1
ATOM 1661 N N . HIS B 1 77 ? -6.508 -10.193 -9.15 1 98.23 77 HIS B N 1
ATOM 1662 C CA . HIS B 1 77 ? -5.482 -11.171 -9.495 1 98.23 77 HIS B CA 1
ATOM 1663 C C . HIS B 1 77 ? -5.541 -11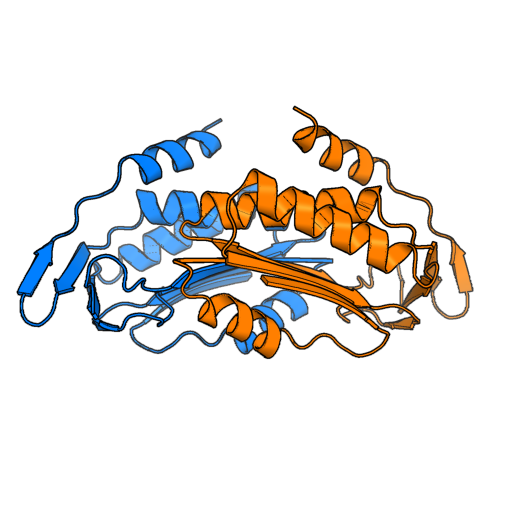.534 -10.975 1 98.23 77 HIS B C 1
ATOM 1665 O O . HIS B 1 77 ? -6.619 -11.809 -11.508 1 98.23 77 HIS B O 1
ATOM 1671 N N . ARG B 1 78 ? -4.416 -11.49 -11.548 1 97.97 78 ARG B N 1
ATOM 1672 C CA . ARG B 1 78 ? -4.325 -11.88 -12.951 1 97.97 78 ARG B CA 1
ATOM 1673 C C . ARG B 1 78 ? -4.078 -13.379 -13.087 1 97.97 78 ARG B C 1
ATOM 1675 O O . ARG B 1 78 ? -3.498 -14.001 -12.195 1 97.97 78 ARG B O 1
ATOM 1682 N N . VAL B 1 79 ? -4.498 -13.931 -14.14 1 97.67 79 VAL B N 1
ATOM 1683 C CA . VAL B 1 79 ? -4.262 -15.328 -14.488 1 97.67 79 VAL B CA 1
ATOM 1684 C C . VAL B 1 79 ? -3.736 -15.422 -15.919 1 97.67 79 VAL B C 1
ATOM 1686 O O . VAL B 1 79 ? -3.693 -14.422 -16.638 1 97.67 79 VAL B O 1
ATOM 1689 N N . GLY B 1 80 ? -3.311 -16.606 -16.293 1 97.2 80 GLY B N 1
ATOM 1690 C CA . GLY B 1 80 ? -2.67 -16.785 -17.586 1 97.2 80 GLY B CA 1
ATOM 1691 C C . GLY B 1 80 ? -1.181 -16.492 -17.559 1 97.2 80 GLY B C 1
ATOM 1692 O O . GLY B 1 80 ? -0.563 -16.49 -16.492 1 97.2 80 GLY B O 1
ATOM 1693 N N . ARG B 1 81 ? -0.602 -16.302 -18.762 1 96.75 81 ARG B N 1
ATOM 1694 C CA . ARG B 1 81 ? 0.836 -16.08 -18.876 1 96.75 81 ARG B CA 1
ATOM 1695 C C . ARG B 1 81 ? 1.174 -14.599 -18.743 1 96.75 81 ARG B C 1
ATOM 1697 O O . ARG B 1 81 ? 0.526 -13.751 -19.36 1 96.75 81 ARG B O 1
ATOM 1704 N N . MET B 1 82 ? 2.128 -14.363 -17.891 1 97.39 82 MET B N 1
ATOM 1705 C CA . MET B 1 82 ? 2.607 -13.004 -17.653 1 97.39 82 MET B CA 1
ATOM 1706 C C . MET B 1 82 ? 4.128 -12.938 -17.748 1 97.39 82 MET B C 1
ATOM 1708 O O . MET B 1 82 ? 4.824 -13.817 -17.237 1 97.39 82 MET B O 1
ATOM 1712 N N . GLY B 1 83 ? 4.622 -11.909 -18.381 1 96.67 83 GLY B N 1
ATOM 1713 C CA . GLY B 1 83 ? 6.063 -11.74 -18.486 1 96.67 83 GLY B CA 1
ATOM 1714 C C . GLY B 1 83 ? 6.677 -11.081 -17.266 1 96.67 83 GLY B C 1
ATOM 1715 O O . GLY B 1 83 ? 5.966 -10.5 -16.443 1 96.67 83 GLY B O 1
ATOM 1716 N N . ALA B 1 84 ? 8.009 -11.19 -17.149 1 95.34 84 ALA B N 1
ATOM 1717 C CA . ALA B 1 84 ? 8.732 -10.469 -16.103 1 95.34 84 ALA B CA 1
ATOM 1718 C C . ALA B 1 84 ? 8.421 -8.976 -16.151 1 95.34 84 ALA B C 1
ATOM 1720 O O . ALA B 1 84 ? 8.398 -8.375 -17.228 1 95.34 84 ALA B O 1
ATOM 1721 N N . GLY B 1 85 ? 8.09 -8.401 -14.931 1 95.61 85 GLY B N 1
ATOM 1722 C CA . GLY B 1 85 ? 7.796 -6.98 -14.843 1 95.61 85 GLY B CA 1
ATOM 1723 C C . GLY B 1 85 ? 6.31 -6.676 -14.857 1 95.61 85 GLY B C 1
ATOM 1724 O O . GLY B 1 85 ? 5.897 -5.557 -14.543 1 95.61 85 GLY B O 1
ATOM 1725 N N . GLU B 1 86 ? 5.509 -7.657 -15.24 1 97.24 86 GLU B N 1
ATOM 1726 C CA . GLU B 1 86 ? 4.066 -7.437 -15.272 1 97.24 86 GLU B CA 1
ATOM 1727 C C . GLU B 1 86 ? 3.445 -7.645 -13.894 1 97.24 86 GLU B C 1
ATOM 1729 O O . GLU B 1 86 ? 3.921 -8.47 -13.112 1 97.24 86 GLU B O 1
ATOM 1734 N N . ARG B 1 87 ? 2.38 -6.96 -13.647 1 97.93 87 ARG B N 1
ATOM 1735 C CA . ARG B 1 87 ? 1.657 -7.081 -12.386 1 97.93 87 ARG B CA 1
ATOM 1736 C C . ARG B 1 87 ? 0.842 -8.369 -12.343 1 97.93 87 ARG B C 1
ATOM 1738 O O . ARG B 1 87 ? 0.22 -8.75 -13.337 1 97.93 87 ARG B O 1
ATOM 1745 N N . ILE B 1 88 ? 0.837 -8.943 -11.209 1 97.99 88 ILE B N 1
ATOM 1746 C CA . ILE B 1 88 ? 0.124 -10.21 -11.087 1 97.99 88 ILE B CA 1
ATOM 1747 C C . ILE B 1 88 ? -1.01 -10.068 -10.074 1 97.99 88 ILE B C 1
ATOM 1749 O O . ILE B 1 88 ? -2.058 -10.703 -10.213 1 97.99 88 ILE B O 1
ATOM 1753 N N . VAL B 1 89 ? -0.854 -9.258 -9.061 1 98.55 89 VAL B N 1
ATOM 1754 C CA . VAL B 1 89 ? -1.863 -9.14 -8.014 1 98.55 89 VAL B CA 1
ATOM 1755 C C . VAL B 1 89 ? -1.882 -7.712 -7.473 1 98.55 89 VAL B C 1
ATOM 1757 O O . VAL B 1 89 ? -0.844 -7.048 -7.419 1 98.55 89 VAL B O 1
ATOM 1760 N N . PHE B 1 90 ? -3.047 -7.228 -7.122 1 98.76 90 PHE B N 1
ATOM 1761 C CA . PHE B 1 90 ? -3.246 -5.954 -6.441 1 98.76 90 PHE B CA 1
ATOM 1762 C C . PHE B 1 90 ? -4.211 -6.111 -5.272 1 98.76 90 PHE B C 1
ATOM 1764 O O . PHE B 1 90 ? -5.287 -6.693 -5.422 1 98.76 90 PHE B O 1
ATOM 1771 N N . ILE B 1 91 ? -3.816 -5.619 -4.143 1 98.89 91 ILE B N 1
ATOM 1772 C CA . ILE B 1 91 ? -4.667 -5.473 -2.967 1 98.89 91 ILE B CA 1
ATOM 1773 C C . ILE B 1 91 ? -4.751 -4.001 -2.571 1 98.89 91 ILE B C 1
ATOM 1775 O O . ILE B 1 91 ? -3.729 -3.315 -2.485 1 98.89 91 ILE B O 1
ATOM 1779 N N . GLY B 1 92 ? -5.911 -3.541 -2.366 1 98.85 92 GLY B N 1
ATOM 1780 C CA . GLY B 1 92 ? -6.123 -2.204 -1.834 1 98.85 92 GLY B CA 1
ATOM 1781 C C . GLY B 1 92 ? -7.145 -2.163 -0.714 1 98.85 92 GLY B C 1
ATOM 1782 O O . GLY B 1 92 ? -8.163 -2.857 -0.769 1 98.85 92 GLY B O 1
ATOM 1783 N N . THR B 1 93 ? -6.852 -1.379 0.26 1 98.89 93 THR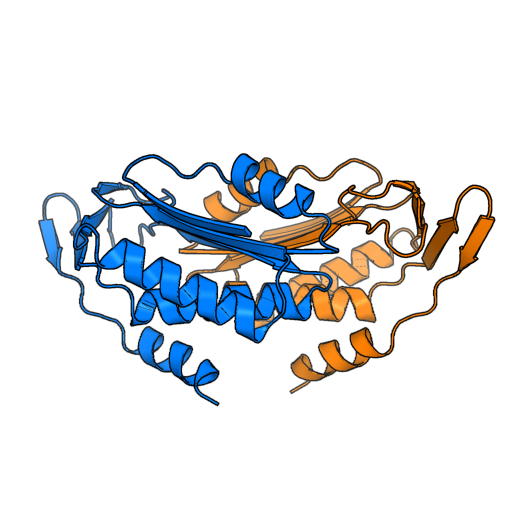 B N 1
ATOM 1784 C CA . THR B 1 93 ? -7.766 -1.216 1.385 1 98.89 93 THR B CA 1
ATOM 1785 C C . THR B 1 93 ? -7.893 0.255 1.77 1 98.89 93 THR B C 1
ATOM 1787 O O . THR B 1 93 ? -6.913 1.001 1.723 1 98.89 93 THR B O 1
ATOM 1790 N N . ALA B 1 94 ? -9.063 0.62 2.114 1 98.71 94 ALA B N 1
ATOM 1791 C CA . ALA B 1 94 ? -9.368 1.984 2.536 1 98.71 94 ALA B CA 1
ATOM 1792 C C . ALA B 1 94 ? -10.008 1.999 3.922 1 98.71 94 ALA B C 1
ATOM 1794 O O . ALA B 1 94 ? -10.943 1.24 4.189 1 98.71 94 ALA B O 1
ATOM 1795 N N . ALA B 1 95 ? -9.504 2.853 4.774 1 98.1 95 ALA B N 1
ATOM 1796 C CA . ALA B 1 95 ? -10.015 2.974 6.137 1 98.1 95 ALA B CA 1
ATOM 1797 C C . ALA B 1 95 ? -9.922 4.414 6.632 1 98.1 95 ALA B C 1
ATOM 1799 O O . ALA B 1 95 ? -9.328 5.268 5.969 1 98.1 95 ALA B O 1
ATOM 1800 N N . ALA B 1 96 ? -10.495 4.637 7.734 1 95.63 96 ALA B N 1
ATOM 1801 C CA . ALA B 1 96 ? -10.453 5.968 8.334 1 95.63 96 ALA B CA 1
ATOM 1802 C C . ALA B 1 96 ? -9.03 6.342 8.74 1 95.63 96 ALA B C 1
ATOM 1804 O O . ALA B 1 96 ? -8.627 7.501 8.615 1 95.63 96 ALA B O 1
ATOM 1805 N N . HIS B 1 97 ? -8.263 5.326 9.131 1 94.59 97 HIS B N 1
ATOM 1806 C CA . HIS B 1 97 ? -6.913 5.581 9.619 1 94.59 97 HIS B CA 1
ATOM 1807 C C . HIS B 1 97 ? -5.915 4.596 9.021 1 94.59 97 HIS B C 1
ATOM 1809 O O . HIS B 1 97 ? -6.304 3.534 8.529 1 94.59 97 HIS B O 1
ATOM 1815 N N . ARG B 1 98 ? -4.654 4.962 9.165 1 96.74 98 ARG B N 1
ATOM 1816 C CA . ARG B 1 98 ? -3.583 4.274 8.452 1 96.74 98 ARG B CA 1
ATOM 1817 C C . ARG B 1 98 ? -3.426 2.841 8.951 1 96.74 98 ARG B C 1
ATOM 1819 O O . ARG B 1 98 ? -3.213 1.922 8.158 1 96.74 98 ARG B O 1
ATOM 1826 N N . ARG B 1 99 ? -3.535 2.615 10.239 1 95.91 99 ARG B N 1
ATOM 1827 C CA . ARG B 1 99 ? -3.229 1.309 10.812 1 95.91 99 ARG B CA 1
ATOM 1828 C C . ARG B 1 99 ? -4.161 0.236 10.259 1 95.91 99 ARG B C 1
ATOM 1830 O O . ARG B 1 99 ? -3.705 -0.814 9.801 1 95.91 99 ARG B O 1
ATOM 1837 N N . GLU B 1 100 ? -5.443 0.511 10.281 1 97.64 100 GLU B N 1
ATOM 1838 C CA . GLU B 1 100 ? -6.424 -0.454 9.793 1 97.64 100 GLU B CA 1
ATOM 1839 C C . GLU B 1 100 ? -6.208 -0.762 8.314 1 97.64 100 GLU B C 1
ATOM 1841 O O . GLU B 1 100 ? -6.286 -1.919 7.898 1 97.64 100 GLU B O 1
ATOM 1846 N N . ALA B 1 101 ? -5.963 0.255 7.525 1 98.53 101 ALA B N 1
ATOM 1847 C CA . ALA B 1 101 ? -5.737 0.058 6.095 1 98.53 101 ALA B CA 1
ATOM 1848 C C . ALA B 1 101 ? -4.507 -0.81 5.848 1 98.53 101 ALA B C 1
ATOM 1850 O O . ALA B 1 101 ? -4.551 -1.747 5.047 1 98.53 101 ALA B O 1
ATOM 1851 N N . LEU B 1 102 ? -3.43 -0.523 6.594 1 98.43 102 LEU B N 1
ATOM 1852 C CA . LEU B 1 102 ? -2.165 -1.224 6.407 1 98.43 102 LEU B CA 1
ATOM 1853 C C . LEU B 1 102 ? -2.261 -2.662 6.905 1 98.43 102 LEU B C 1
ATOM 1855 O O . LEU B 1 102 ? -1.831 -3.592 6.219 1 98.43 102 LEU B O 1
ATOM 1859 N N . ASP B 1 103 ? -2.85 -2.85 8.043 1 97.93 103 ASP B N 1
ATOM 1860 C CA . ASP B 1 103 ? -2.983 -4.192 8.601 1 97.93 103 ASP B CA 1
ATOM 1861 C C . ASP B 1 103 ? -3.871 -5.067 7.72 1 97.93 103 ASP B C 1
ATOM 1863 O O . ASP B 1 103 ? -3.556 -6.234 7.475 1 97.93 103 ASP B O 1
ATOM 1867 N N . ALA B 1 104 ? -4.932 -4.531 7.303 1 98.65 104 ALA B N 1
ATOM 1868 C CA . ALA B 1 104 ? -5.844 -5.288 6.451 1 98.65 104 ALA B CA 1
ATOM 1869 C C . ALA B 1 104 ? -5.173 -5.676 5.136 1 98.65 104 ALA B C 1
ATOM 1871 O O . ALA B 1 104 ? -5.338 -6.799 4.656 1 98.65 104 ALA B O 1
ATOM 1872 N N . CYS B 1 105 ? -4.462 -4.765 4.525 1 98.8 105 CYS B N 1
ATOM 1873 C CA . CYS B 1 105 ? -3.754 -5.036 3.28 1 98.8 105 CYS B CA 1
ATOM 1874 C C . CYS B 1 105 ? -2.763 -6.181 3.454 1 98.8 105 CYS B C 1
ATOM 1876 O O . CYS B 1 105 ? -2.742 -7.117 2.652 1 98.8 105 CYS B O 1
ATOM 1878 N N . ALA B 1 106 ? -1.991 -6.094 4.534 1 98.49 106 ALA B N 1
ATOM 1879 C CA . ALA B 1 106 ? -1.017 -7.142 4.825 1 98.49 106 ALA B CA 1
ATOM 1880 C C . ALA B 1 106 ? -1.708 -8.48 5.072 1 98.49 106 ALA B C 1
ATOM 1882 O O . ALA B 1 106 ? -1.279 -9.513 4.554 1 98.49 106 ALA B O 1
ATOM 1883 N N . TYR B 1 107 ? -2.753 -8.434 5.836 1 98.32 107 TYR B N 1
ATOM 1884 C CA . TYR B 1 107 ? -3.546 -9.625 6.118 1 98.32 107 TYR B CA 1
ATOM 1885 C C . TYR B 1 107 ? -4.031 -10.275 4.828 1 98.32 107 TYR B C 1
ATOM 1887 O O . TYR B 1 107 ? -3.905 -11.49 4.652 1 98.32 107 TYR B O 1
ATOM 1895 N N . LEU B 1 108 ? -4.549 -9.529 3.947 1 98.62 108 LEU B N 1
ATOM 1896 C CA . LEU B 1 108 ? -5.188 -10.04 2.739 1 98.62 108 LEU B CA 1
ATOM 1897 C C . LEU B 1 108 ? -4.165 -10.701 1.821 1 98.62 108 LEU B C 1
ATOM 1899 O O . LEU B 1 108 ? -4.4 -11.8 1.313 1 98.62 108 LEU B O 1
ATOM 1903 N N . ILE B 1 109 ? -3.031 -10.059 1.599 1 98.29 109 ILE B N 1
ATOM 1904 C CA . ILE B 1 109 ? -2.048 -10.642 0.692 1 98.29 109 ILE B CA 1
ATOM 1905 C C . ILE B 1 109 ? -1.436 -11.888 1.327 1 98.29 109 ILE B C 1
ATOM 1907 O O . ILE B 1 109 ? -1.176 -12.879 0.64 1 98.29 109 ILE B O 1
ATOM 1911 N N . ASP B 1 110 ? -1.226 -11.877 2.659 1 97.12 110 ASP B N 1
ATOM 1912 C CA . ASP B 1 110 ? -0.682 -13.048 3.339 1 97.12 110 ASP B CA 1
ATOM 1913 C C . ASP B 1 110 ? -1.627 -14.241 3.219 1 97.12 110 ASP B C 1
ATOM 1915 O O . ASP B 1 110 ? -1.195 -15.353 2.906 1 97.12 110 ASP B O 1
ATOM 1919 N N . ARG B 1 111 ? -2.858 -13.984 3.458 1 96.72 111 ARG B N 1
ATOM 1920 C CA . ARG B 1 111 ? -3.844 -15.059 3.419 1 96.72 111 ARG B CA 1
ATOM 1921 C C . ARG B 1 111 ? -4.099 -15.517 1.986 1 96.72 111 ARG B C 1
ATOM 1923 O O . ARG B 1 111 ? -4.292 -16.708 1.735 1 96.72 111 ARG B O 1
ATOM 1930 N N . LEU B 1 112 ? -4.135 -14.6 1.036 1 96.18 112 LEU B N 1
ATOM 1931 C CA . LEU B 1 112 ? -4.317 -14.947 -0.369 1 96.18 112 LEU B CA 1
ATOM 1932 C C . LEU B 1 112 ? -3.227 -15.906 -0.837 1 96.18 112 LEU B C 1
ATOM 1934 O O . LEU B 1 112 ? -3.521 -16.93 -1.458 1 96.18 112 LEU B O 1
ATOM 1938 N N . LYS B 1 113 ? -1.994 -15.627 -0.475 1 93.37 113 LYS B N 1
ATOM 1939 C CA . LYS B 1 113 ? -0.856 -16.421 -0.93 1 93.37 113 LYS B CA 1
ATOM 1940 C C . LYS B 1 113 ? -0.88 -17.818 -0.317 1 93.37 113 LYS B C 1
ATOM 1942 O O . LYS B 1 113 ? -0.293 -18.753 -0.866 1 93.37 113 LYS B O 1
ATOM 1947 N N . THR B 1 114 ? -1.588 -17.892 0.743 1 89.08 114 THR B N 1
ATOM 1948 C CA . THR B 1 114 ? -1.637 -19.173 1.44 1 89.08 114 THR B CA 1
ATOM 1949 C C . THR B 1 114 ? -2.89 -19.952 1.051 1 89.08 114 THR B C 1
ATOM 1951 O O . THR B 1 114 ? -2.834 -21.167 0.851 1 89.08 114 THR B O 1
ATOM 1954 N N . ASP B 1 115 ? -3.982 -19.22 0.872 1 88.37 115 ASP B N 1
ATOM 1955 C CA . ASP B 1 115 ? -5.274 -19.899 0.861 1 88.37 115 ASP B CA 1
ATOM 1956 C C . ASP B 1 115 ? -5.854 -19.955 -0.55 1 88.37 115 ASP B C 1
ATOM 1958 O O . ASP B 1 115 ? -6.751 -20.754 -0.827 1 88.37 115 ASP B O 1
ATOM 1962 N N . ALA B 1 116 ? -5.508 -19.066 -1.357 1 89.59 116 ALA B N 1
ATOM 1963 C CA . ALA B 1 116 ? -6.143 -18.999 -2.67 1 89.59 116 ALA B CA 1
ATOM 1964 C C . ALA B 1 116 ? -5.668 -20.139 -3.568 1 89.59 116 ALA B C 1
ATOM 1966 O O . ALA B 1 116 ? -4.463 -20.337 -3.744 1 89.59 116 ALA B O 1
ATOM 1967 N N . PRO B 1 117 ? -6.508 -20.868 -4.117 1 89.36 117 PRO B N 1
ATOM 1968 C CA . PRO B 1 117 ? -6.145 -22.028 -4.935 1 89.36 117 PRO B CA 1
ATOM 1969 C C . PRO B 1 117 ? -5.68 -21.638 -6.337 1 89.36 117 PRO B C 1
ATOM 1971 O O . PRO B 1 117 ? -6.483 -21.614 -7.273 1 89.36 117 PRO B O 1
ATOM 1974 N N . PHE B 1 118 ? -4.485 -21.35 -6.525 1 92.21 118 PHE B N 1
ATOM 1975 C CA . PHE B 1 118 ? -3.824 -21.108 -7.802 1 92.21 118 PHE B CA 1
ATOM 1976 C C . PHE B 1 118 ? -2.739 -22.148 -8.055 1 92.21 118 PHE B C 1
ATOM 1978 O O . PHE B 1 118 ? -2.101 -22.629 -7.116 1 92.21 118 PHE B O 1
ATOM 1985 N N . TRP B 1 119 ? -2.557 -22.47 -9.282 1 91.97 119 TRP B N 1
ATOM 1986 C CA . TRP B 1 119 ? -1.391 -23.229 -9.722 1 91.97 119 TRP B CA 1
ATOM 1987 C C . TRP B 1 119 ? -0.435 -22.346 -10.518 1 91.97 119 TRP B C 1
ATOM 1989 O O . TRP B 1 119 ? -0.87 -21.501 -11.304 1 91.97 119 TRP B O 1
ATOM 1999 N N . LYS B 1 120 ? 0.725 -22.572 -10.263 1 92.63 120 LYS B N 1
ATOM 2000 C CA . LYS B 1 120 ? 1.725 -21.682 -10.845 1 92.63 120 LYS B CA 1
ATOM 2001 C C . LYS B 1 120 ? 2.782 -22.469 -11.614 1 92.63 120 LYS B C 1
ATOM 2003 O O . LYS B 1 120 ? 3.255 -23.506 -11.144 1 92.63 120 LYS B O 1
ATOM 2008 N N . ARG B 1 121 ? 3.055 -21.979 -12.8 1 94.74 121 ARG B N 1
ATOM 2009 C CA . ARG B 1 121 ? 4.164 -22.489 -13.6 1 94.74 121 ARG B CA 1
ATOM 2010 C C . ARG B 1 121 ? 5.156 -21.379 -13.932 1 94.74 121 ARG B C 1
ATOM 2012 O O . ARG B 1 121 ? 4.756 -20.278 -14.319 1 94.74 121 ARG B O 1
ATOM 2019 N N . GLU B 1 122 ? 6.436 -21.734 -13.812 1 95.17 122 GLU B N 1
ATOM 2020 C CA . GLU B 1 122 ? 7.504 -20.795 -14.144 1 95.17 122 GLU B CA 1
ATOM 2021 C C . GLU B 1 122 ? 8.192 -21.18 -15.45 1 95.17 122 GLU B C 1
ATOM 2023 O O . GLU B 1 122 ? 8.474 -22.357 -15.686 1 95.17 122 GLU B O 1
ATOM 2028 N N . TRP B 1 123 ? 8.415 -20.174 -16.187 1 95.57 123 TRP B N 1
ATOM 2029 C CA . TRP B 1 123 ? 9.048 -20.402 -17.481 1 95.57 123 TRP B CA 1
ATOM 2030 C C . TRP B 1 123 ? 10.465 -19.837 -17.502 1 95.57 123 TRP B C 1
ATOM 2032 O O . TRP B 1 123 ? 10.694 -18.704 -17.074 1 95.57 123 TRP B O 1
ATOM 2042 N N . ARG B 1 124 ? 11.37 -20.626 -17.935 1 94.4 124 ARG B N 1
ATOM 2043 C CA . ARG B 1 124 ? 12.732 -20.233 -18.281 1 94.4 124 ARG B CA 1
ATOM 2044 C C . ARG B 1 124 ? 13.04 -20.551 -19.74 1 94.4 124 ARG B C 1
ATOM 2046 O O . ARG B 1 124 ? 13.353 -21.694 -20.079 1 94.4 124 ARG B O 1
ATOM 2053 N N . GLY B 1 125 ? 12.921 -19.468 -20.497 1 91.24 125 GLY B N 1
ATOM 2054 C CA . GLY B 1 125 ? 12.919 -19.757 -21.922 1 91.24 125 GLY B CA 1
ATOM 2055 C C . GLY B 1 125 ? 11.751 -20.622 -22.354 1 91.24 125 GLY B C 1
ATOM 2056 O O . GLY B 1 125 ? 10.593 -20.28 -22.104 1 91.24 125 GLY B O 1
ATOM 2057 N N . ASP B 1 126 ? 12.086 -21.789 -22.889 1 90.38 126 ASP B N 1
ATOM 2058 C CA . ASP B 1 126 ? 11.027 -22.656 -23.397 1 90.38 126 ASP B CA 1
ATOM 2059 C C . ASP B 1 126 ? 10.713 -23.776 -22.408 1 90.38 126 ASP B C 1
ATOM 2061 O O . ASP B 1 126 ? 9.892 -24.65 -22.693 1 90.38 126 ASP B O 1
ATOM 2065 N N . SER B 1 127 ? 11.309 -23.692 -21.268 1 93.62 127 SER B N 1
ATOM 2066 C CA . SER B 1 127 ? 11.108 -24.73 -20.263 1 93.62 127 SER B CA 1
ATOM 2067 C C . SER B 1 127 ? 10.213 -24.238 -19.131 1 93.62 127 SER B C 1
ATOM 2069 O O . SER B 1 127 ? 10.384 -23.122 -18.637 1 93.62 127 SER B O 1
ATOM 2071 N N . ALA B 1 128 ? 9.272 -25.087 -18.793 1 92.03 128 ALA B N 1
ATOM 2072 C CA . ALA B 1 128 ? 8.34 -24.736 -17.724 1 92.03 128 ALA B CA 1
ATOM 2073 C C . ALA B 1 128 ? 8.451 -25.713 -16.557 1 92.03 128 ALA B C 1
ATOM 2075 O O . ALA B 1 128 ? 8.602 -26.92 -16.761 1 92.03 128 ALA B O 1
ATOM 2076 N N . THR B 1 129 ? 8.391 -25.13 -15.342 1 92.72 129 THR B N 1
ATOM 2077 C CA . THR B 1 129 ? 8.409 -25.948 -14.135 1 92.72 129 THR B CA 1
ATOM 2078 C C . THR B 1 129 ? 7.284 -25.541 -13.188 1 92.72 129 THR B C 1
ATOM 2080 O O . THR B 1 129 ? 7.018 -24.35 -13.008 1 92.72 129 THR B O 1
ATOM 2083 N N . TRP B 1 130 ? 6.697 -26.486 -12.624 1 89.78 130 TRP B N 1
ATOM 2084 C CA . TRP B 1 130 ? 5.662 -26.228 -11.628 1 89.78 130 TRP B CA 1
ATOM 2085 C C . TRP B 1 130 ? 6.277 -25.755 -10.315 1 89.78 130 TRP B C 1
ATOM 2087 O O . TRP B 1 130 ? 7.301 -26.282 -9.876 1 89.78 130 TRP B O 1
ATOM 2097 N N . VAL B 1 131 ? 5.544 -24.774 -9.774 1 86.92 131 VAL B N 1
ATOM 2098 C CA . VAL B 1 131 ? 6.042 -24.19 -8.533 1 86.92 131 VAL B CA 1
ATOM 2099 C C . VAL B 1 131 ? 5.21 -24.691 -7.355 1 86.92 131 VAL B C 1
ATOM 2101 O O . VAL B 1 131 ? 3.978 -24.705 -7.419 1 86.92 131 VAL B O 1
ATOM 2104 N N . GLU B 1 132 ? 5.872 -25.069 -6.244 1 80.69 132 GLU B N 1
ATOM 2105 C CA . GLU B 1 132 ? 5.224 -25.499 -5.008 1 80.69 132 GLU B CA 1
ATOM 2106 C C . GLU B 1 132 ? 5.015 -24.325 -4.057 1 80.69 132 GLU B C 1
ATOM 2108 O O . GLU B 1 132 ? 5.746 -23.334 -4.115 1 80.69 132 GLU B O 1
ATOM 2113 N N . PRO B 1 133 ? 4.002 -24.53 -3.281 1 76.6 133 PRO B N 1
ATOM 2114 C CA . PRO B 1 133 ? 3.801 -23.485 -2.273 1 76.6 133 PRO B CA 1
ATOM 2115 C C . PRO B 1 133 ? 5.042 -23.246 -1.416 1 76.6 133 PRO B C 1
ATOM 2117 O O . PRO B 1 133 ? 5.781 -24.187 -1.117 1 76.6 133 PRO B O 1
ATOM 2120 N N . ARG B 1 134 ? 5.228 -22.032 -1.076 1 79.88 134 ARG B N 1
ATOM 2121 C CA . ARG B 1 134 ? 6.381 -21.676 -0.254 1 79.88 134 ARG B CA 1
ATOM 2122 C C . ARG B 1 134 ? 6.037 -21.745 1.23 1 79.88 134 ARG B C 1
ATOM 2124 O O . ARG B 1 134 ? 4.963 -21.306 1.645 1 79.88 134 ARG B O 1
ATOM 2131 N N . SER B 1 135 ? 6.911 -22.201 2.039 1 80.63 135 SER B N 1
ATOM 2132 C CA . SER B 1 135 ? 6.734 -22.264 3.486 1 80.63 135 SER B C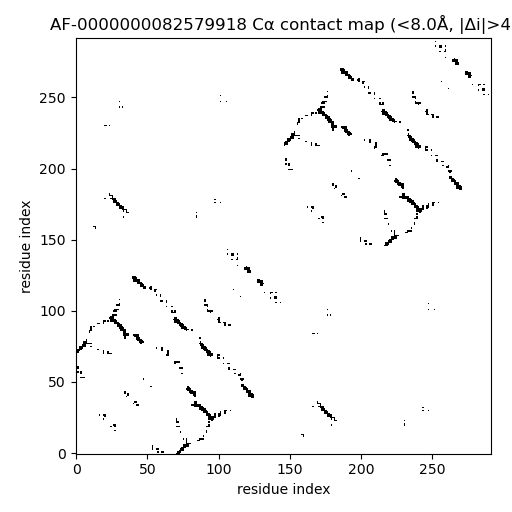A 1
ATOM 2133 C C . SER B 1 135 ? 6.602 -20.869 4.089 1 80.63 135 SER B C 1
ATOM 2135 O O . SER B 1 135 ? 5.897 -20.68 5.082 1 80.63 135 SER B O 1
ATOM 2137 N N . SER B 1 136 ? 7.205 -19.897 3.471 1 82.58 136 SER B N 1
ATOM 2138 C CA . SER B 1 136 ? 7.156 -18.521 3.955 1 82.58 136 SER B CA 1
ATOM 2139 C C . SER B 1 136 ? 5.739 -17.963 3.892 1 82.58 136 SER B C 1
ATOM 2141 O O . SER B 1 136 ? 5.375 -17.088 4.68 1 82.58 136 SER B O 1
ATOM 2143 N N . ASP B 1 137 ? 4.97 -18.48 3.025 1 85.72 137 ASP B N 1
ATOM 2144 C CA . ASP B 1 137 ? 3.581 -18.039 2.932 1 85.72 137 ASP B CA 1
ATOM 2145 C C . ASP B 1 137 ? 2.775 -18.505 4.142 1 85.72 137 ASP B C 1
ATOM 2147 O O . ASP B 1 137 ? 2.002 -17.734 4.715 1 85.72 137 ASP B O 1
ATOM 2151 N N . ALA B 1 138 ? 3.032 -19.745 4.501 1 83.2 138 ALA B N 1
ATOM 2152 C CA . ALA B 1 138 ? 2.334 -20.287 5.664 1 83.2 138 ALA B CA 1
ATOM 2153 C C . ALA B 1 138 ? 2.728 -19.543 6.936 1 83.2 138 ALA B C 1
ATOM 2155 O O . ALA B 1 138 ? 1.875 -19.233 7.771 1 83.2 138 ALA B O 1
ATOM 2156 N N . GLU B 1 139 ? 3.937 -19.222 7.067 1 83.03 139 GLU B N 1
ATOM 2157 C CA . GLU B 1 139 ? 4.435 -18.501 8.235 1 83.03 139 GLU B CA 1
ATOM 2158 C C . GLU B 1 139 ? 3.83 -17.103 8.319 1 83.03 139 GLU B C 1
ATOM 2160 O O . GLU B 1 139 ? 3.451 -16.649 9.401 1 83.03 139 GLU B O 1
ATOM 2165 N N . ALA B 1 140 ? 3.744 -16.489 7.207 1 83.12 140 ALA B N 1
ATOM 2166 C CA . ALA B 1 140 ? 3.199 -15.134 7.171 1 83.12 140 ALA B CA 1
ATOM 2167 C C . ALA B 1 140 ? 1.722 -15.127 7.554 1 83.12 140 ALA B C 1
ATOM 2169 O O . ALA B 1 140 ? 1.255 -14.211 8.235 1 83.12 140 ALA B O 1
ATOM 2170 N N . ALA B 1 141 ? 1.048 -16.117 7.212 1 84.61 141 ALA B N 1
ATOM 2171 C CA . ALA B 1 141 ? -0.381 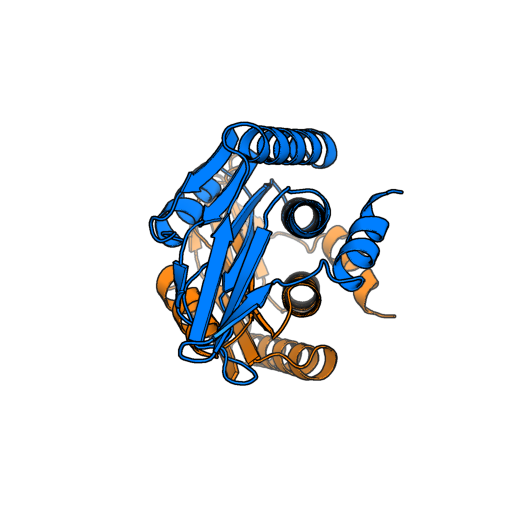-16.207 7.504 1 84.61 141 ALA B CA 1
ATOM 2172 C C . ALA B 1 141 ? -0.621 -16.492 8.984 1 84.61 141 ALA B C 1
ATOM 2174 O O . ALA B 1 141 ? -1.652 -16.103 9.537 1 84.61 141 ALA B O 1
ATOM 2175 N N . GLU B 1 142 ? 0.332 -17.108 9.575 1 83.9 142 GLU B N 1
ATOM 2176 C CA . GLU B 1 142 ? 0.19 -17.515 10.969 1 83.9 142 GLU B CA 1
ATOM 2177 C C . GLU B 1 142 ? 0.125 -16.303 11.894 1 83.9 142 GLU B C 1
ATOM 2179 O O . GLU B 1 142 ? -0.492 -16.361 12.96 1 83.9 142 GLU B O 1
ATOM 2184 N N . ARG B 1 143 ? 0.618 -15.252 11.438 1 83.79 143 ARG B N 1
ATOM 2185 C CA . ARG B 1 143 ? 0.654 -14.057 12.275 1 83.79 143 ARG B CA 1
ATOM 2186 C C . ARG B 1 143 ? -0.744 -13.473 12.455 1 83.79 143 ARG B C 1
ATOM 2188 O O . ARG B 1 143 ? -0.969 -12.652 13.346 1 83.79 143 ARG B O 1
ATOM 2195 N N . TRP B 1 144 ? -1.632 -13.937 11.64 1 86.2 144 TRP B N 1
ATOM 2196 C CA . TRP B 1 144 ? -2.965 -13.343 11.681 1 86.2 144 TRP B CA 1
ATOM 2197 C C . TRP B 1 144 ? -3.945 -14.257 12.41 1 86.2 144 TRP B C 1
ATOM 2199 O O . TRP B 1 144 ? -5.137 -13.954 12.498 1 86.2 144 TRP B O 1
ATOM 2209 N N . GLN B 1 145 ? -3.555 -15.486 12.718 1 75.95 145 GLN B N 1
ATOM 2210 C CA . GLN B 1 145 ? -4.414 -16.435 13.419 1 75.95 145 GLN B CA 1
ATOM 2211 C C . GLN B 1 145 ? -4.703 -15.968 14.843 1 75.95 145 GLN B C 1
ATOM 2213 O O . GLN B 1 145 ? -5.649 -16.44 15.476 1 75.95 145 GLN B O 1
ATOM 2218 N N . ALA B 1 146 ? -4.109 -15.018 15.549 1 54.69 146 ALA B N 1
ATOM 2219 C CA . ALA B 1 146 ? -4.408 -14.771 16.957 1 54.69 146 ALA B CA 1
ATOM 2220 C C . ALA B 1 146 ? -5.61 -13.842 17.108 1 54.69 146 ALA B C 1
ATOM 2222 O O . ALA B 1 146 ? -5.857 -12.992 16.249 1 54.69 146 ALA B O 1
#

Nearest PDB structures (foldseek):
  1nvi-assembly1_E-2  TM=9.593E-01  e=1.283E-18  Escherichia coli
  7l32-assembly2_B  TM=8.734E-01  e=2.067E-16  Burkholderia ambifaria MC40-6
  1nvj-assembly2_D  TM=8.957E-01  e=6.246E-15  Escherichia coli
  8hlg-assembly1_B  TM=9.315E-01  e=4.225E-13  Deinococcus radiodurans R1 = ATCC 13939 = DSM 20539
  1nvj-assembly2_C  TM=9.370E-01  e=8.887E-13  Escherichia coli

Foldseek 3Di:
DEAEDEEQDADDVVVVQVVQVVLVAPDKDKDWDFAACPPQWFKKAKDADPPVLRVVLVVLLVVLCVPQVWSYWYWYAYHGIDGGGTTGIMIMTGHNDHVSRHVSNLQSVLCCLVPRDMWMWTDRDPDIDTDDRDPVSVVSNVVVVD/DEAEDEEQDADDVVVVQVVQVVLVAPDKDKDWDFAACPPQWFKKAKDADPPVLRVVLVVLLVVLCVPQVWSYWYWYAYHGIDGGGTTGIMIMTGHNDHVSRHVSNLQSVLCCLVPRDMWMWTDRDPDIDTDDRDPVSVVSNVVVVD

InterPro domains:
  IPR003448 Molybdopterin biosynthesis MoaE [PF02391] (10-114)
  IPR003448 Molybdopterin biosynthesis MoaE [cd00756] (23-131)
  IPR036563 Molybdopterin biosynthesis MoaE subunit superfamily [G3DSA:3.90.1170.40] (1-144)
  IPR036563 Molybdopterin biosynthesis MoaE subunit superfamily [SSF54690] (5-144)

Radius of gyration: 19.18 Å; Cα contacts (8 Å, |Δi|>4): 674; chains: 2; bounding box: 37×56×44 Å

Solvent-accessible surface area (backbone atoms only — not comparable to full-atom values): 14928 Å² total; per-residue (Å²): 88,80,45,74,50,76,41,68,65,84,80,60,61,58,62,57,52,51,58,40,50,70,61,64,26,24,10,36,16,34,40,36,32,28,36,50,48,65,96,60,28,47,31,40,33,36,46,66,50,82,65,56,34,59,50,50,52,48,50,51,50,51,52,44,41,70,72,55,64,46,52,26,38,37,42,39,36,46,37,44,79,40,46,47,71,37,70,40,35,38,36,35,18,11,9,71,41,57,65,48,7,44,51,44,32,52,50,48,56,28,39,44,69,55,66,48,58,63,47,44,34,39,22,46,79,92,43,74,44,79,58,74,86,57,69,67,32,54,58,54,35,53,74,65,71,117,89,81,44,73,51,77,41,68,64,83,83,60,62,56,63,56,51,50,57,38,51,71,59,65,26,24,10,37,15,35,40,35,35,26,36,50,49,66,97,58,28,47,32,40,33,33,46,66,47,84,65,55,33,61,50,50,52,47,50,52,51,51,52,44,40,69,71,54,65,47,53,24,38,37,42,40,35,45,37,45,79,40,44,49,72,37,70,41,34,39,35,35,20,12,9,71,41,57,64,49,7,44,51,45,33,53,49,49,55,28,40,43,68,56,66,48,59,64,46,44,34,40,22,46,78,90,44,74,44,78,58,74,86,55,70,68,33,53,57,54,35,54,73,67,71,116

pLDDT: mean 94.2, std 6.01, range [53.64, 98.89]